Protein AF-A0A1X7UJ19-F1 (afdb_monomer)

Organism: Amphimedon queenslandica (NCBI:txid400682)

Nearest PDB structures (foldseek):
  6yo8-assembly2_C  TM=3.490E-01  e=2.150E-01  Homo sapiens
  7pwz-assembly1_A-2  TM=3.441E-01  e=3.434E-01  Homo sapiens
  2wh0-assembly1_A  TM=3.433E-01  e=5.723E-01  Homo sapiens

Structure (mmCIF, N/CA/C/O backbone):
data_AF-A0A1X7UJ19-F1
#
_entry.id   AF-A0A1X7UJ19-F1
#
loop_
_atom_site.group_PDB
_atom_site.id
_atom_site.type_symbol
_atom_site.label_atom_id
_atom_site.label_alt_id
_atom_site.label_comp_id
_atom_site.label_asym_id
_atom_site.label_entity_id
_atom_site.label_seq_id
_atom_site.pdbx_PDB_ins_code
_atom_site.Cartn_x
_atom_site.Cartn_y
_atom_site.Cartn_z
_atom_site.occupancy
_atom_site.B_iso_or_equiv
_atom_site.auth_seq_id
_atom_site.auth_comp_id
_atom_site.auth_asym_id
_atom_site.auth_atom_id
_atom_site.pdbx_PDB_model_num
ATOM 1 N N . SER A 1 1 ? -15.010 19.079 -10.467 1.00 57.81 1 SER A N 1
ATOM 2 C CA . SER A 1 1 ? -14.482 17.707 -10.331 1.00 57.81 1 SER A CA 1
ATOM 3 C C . SER A 1 1 ? -15.035 17.138 -9.036 1.00 57.81 1 SER A C 1
ATOM 5 O O . SER A 1 1 ? -14.939 17.853 -8.039 1.00 57.81 1 SER A O 1
ATOM 7 N N . PRO A 1 2 ? -15.598 15.916 -9.042 1.00 57.44 2 PRO A N 1
ATOM 8 C CA . PRO A 1 2 ? -16.147 15.248 -7.854 1.00 57.44 2 PRO A CA 1
ATOM 9 C C . PRO A 1 2 ? -15.182 15.252 -6.661 1.00 57.44 2 PRO A C 1
ATOM 11 O O . PRO A 1 2 ? -15.589 15.442 -5.518 1.00 57.44 2 PRO A O 1
ATOM 14 N N . HIS A 1 3 ? -13.878 15.160 -6.930 1.00 53.50 3 HIS A N 1
ATOM 15 C CA . HIS A 1 3 ? -12.869 15.142 -5.878 1.00 53.50 3 HIS A CA 1
ATOM 16 C C . HIS A 1 3 ? -12.658 16.500 -5.181 1.00 53.50 3 HIS A C 1
ATOM 18 O O . HIS A 1 3 ? -12.332 16.540 -3.998 1.00 53.50 3 HIS A O 1
ATOM 24 N N . LYS A 1 4 ? -12.915 17.629 -5.862 1.00 62.47 4 LYS A N 1
ATOM 25 C CA . LYS A 1 4 ? -12.842 18.966 -5.235 1.00 62.47 4 LYS A CA 1
ATOM 26 C C . LYS A 1 4 ? -13.989 19.211 -4.249 1.00 62.47 4 LYS A C 1
ATOM 28 O O . LYS A 1 4 ? -13.782 19.872 -3.238 1.00 62.47 4 LYS A O 1
ATOM 33 N N . GLU A 1 5 ? -15.177 18.673 -4.523 1.00 64.69 5 GLU A N 1
ATOM 34 C CA . GLU A 1 5 ? -16.322 18.758 -3.602 1.00 64.69 5 GLU A CA 1
ATOM 35 C C . GLU A 1 5 ? -16.121 17.871 -2.365 1.00 64.69 5 GLU A C 1
ATOM 37 O O . GLU A 1 5 ? -16.484 18.264 -1.257 1.00 64.69 5 GLU A O 1
ATOM 42 N N . CYS A 1 6 ? -15.499 16.701 -2.541 1.00 59.53 6 CYS A N 1
ATOM 43 C CA . CYS A 1 6 ? -15.087 15.819 -1.448 1.00 59.53 6 CYS A CA 1
ATOM 44 C C . CYS A 1 6 ? -14.070 16.514 -0.522 1.00 59.53 6 CYS A C 1
ATOM 46 O O . CYS A 1 6 ? -14.278 16.568 0.689 1.00 59.53 6 CYS A O 1
ATOM 48 N N . LEU A 1 7 ? -13.058 17.180 -1.096 1.00 64.56 7 LEU A N 1
ATOM 49 C CA . LEU A 1 7 ? -12.073 17.959 -0.341 1.00 64.56 7 LEU A CA 1
ATOM 50 C C . LEU A 1 7 ? -12.704 19.112 0.461 1.00 64.56 7 LEU A C 1
ATOM 52 O O . LEU A 1 7 ? -12.363 19.312 1.623 1.00 64.56 7 LEU A O 1
ATOM 56 N N . GLN A 1 8 ? -13.641 19.866 -0.122 1.00 65.56 8 GLN A N 1
ATOM 57 C CA . GLN A 1 8 ? -14.314 20.960 0.595 1.00 65.56 8 GLN A CA 1
ATOM 58 C C . GLN A 1 8 ? -15.122 20.454 1.798 1.00 65.56 8 GLN A C 1
ATOM 60 O O . GLN A 1 8 ? -15.072 21.055 2.871 1.00 65.56 8 GLN A O 1
ATOM 65 N N . LYS A 1 9 ? -15.823 19.323 1.643 1.00 66.44 9 LYS A N 1
ATOM 66 C CA . LYS A 1 9 ? -16.558 18.678 2.744 1.00 66.44 9 LYS A CA 1
ATOM 67 C C . LYS A 1 9 ? -15.619 18.156 3.831 1.00 66.44 9 LYS A C 1
ATOM 69 O O . LYS A 1 9 ? -15.932 18.307 5.014 1.00 66.44 9 LYS A O 1
ATOM 74 N N . ALA A 1 10 ? -14.477 17.594 3.438 1.00 66.06 10 ALA A N 1
ATOM 75 C CA . ALA A 1 10 ? -13.445 17.131 4.356 1.00 66.06 10 ALA A CA 1
ATOM 76 C C . ALA A 1 10 ? -12.866 18.279 5.198 1.00 66.06 10 ALA A C 1
ATOM 78 O O . ALA A 1 10 ? -12.857 18.192 6.423 1.00 66.06 10 ALA A O 1
ATOM 79 N N . VAL A 1 11 ? -12.463 19.387 4.564 1.00 68.12 11 VAL A N 1
ATOM 80 C CA . VAL A 1 11 ? -11.897 20.559 5.260 1.00 68.12 11 VAL A CA 1
ATOM 81 C C . VAL A 1 11 ? -12.891 21.149 6.263 1.00 68.12 11 VAL A C 1
ATOM 83 O O . VAL A 1 11 ? -12.549 21.348 7.424 1.00 68.12 11 VAL A O 1
ATOM 86 N N . MET A 1 12 ? -14.153 21.336 5.865 1.00 62.12 12 MET A N 1
ATOM 87 C CA . MET A 1 12 ? -15.184 21.841 6.783 1.00 62.12 12 MET A CA 1
ATOM 88 C C . MET A 1 12 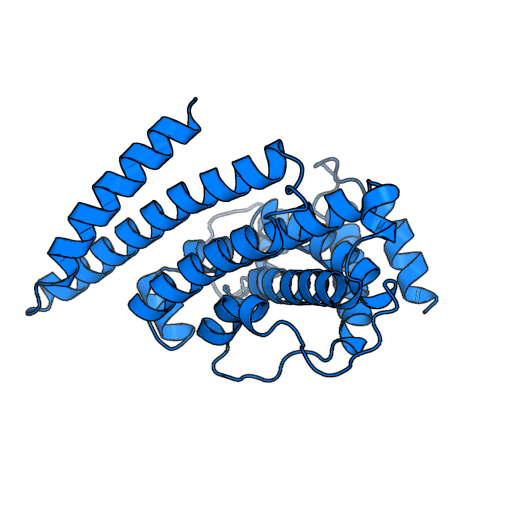? -15.431 20.903 7.973 1.00 62.12 12 MET A C 1
ATOM 90 O O . MET A 1 12 ? -15.681 21.355 9.089 1.00 62.12 12 MET A O 1
ATOM 94 N N . SER A 1 13 ? -15.370 19.591 7.745 1.00 62.69 13 SER A N 1
ATOM 95 C CA . SER A 1 13 ? -15.577 18.591 8.796 1.00 62.69 13 SER A CA 1
ATOM 96 C C . SER A 1 13 ? -14.393 18.519 9.767 1.00 62.69 13 SER A C 1
ATOM 98 O O . SER A 1 13 ? -14.600 18.295 10.961 1.00 62.69 13 SER A O 1
ATOM 100 N N . ILE A 1 14 ? -13.172 18.773 9.282 1.00 65.88 14 ILE A N 1
ATOM 101 C CA . ILE A 1 14 ? -11.950 18.885 10.091 1.00 65.88 14 ILE A CA 1
ATOM 102 C C . ILE A 1 14 ? -12.058 20.039 11.095 1.00 65.88 14 ILE A C 1
ATOM 104 O O . ILE A 1 14 ? -11.814 19.827 12.287 1.00 65.88 14 ILE A O 1
ATOM 108 N N . ASP A 1 15 ? -12.495 21.220 10.654 1.00 63.25 15 ASP A N 1
ATOM 109 C CA . ASP A 1 15 ? -12.629 22.398 11.524 1.00 63.25 15 ASP A CA 1
ATOM 110 C C . ASP A 1 15 ? -13.658 22.165 12.642 1.00 63.25 15 ASP A C 1
ATOM 112 O O . ASP A 1 15 ? -13.413 22.463 13.814 1.00 63.25 15 ASP A O 1
ATOM 116 N N . ILE A 1 16 ? -14.793 21.544 12.298 1.00 60.28 16 ILE A N 1
ATOM 117 C CA . ILE A 1 16 ? -15.863 21.218 13.253 1.00 60.28 16 ILE A CA 1
ATOM 118 C C . ILE A 1 16 ? -15.387 20.197 14.291 1.00 60.28 16 ILE A C 1
ATOM 120 O O . ILE A 1 16 ? -15.672 20.341 15.482 1.00 60.28 16 ILE A O 1
ATOM 124 N N . CYS A 1 17 ? -14.667 19.157 13.862 1.00 61.41 17 CYS A N 1
ATOM 125 C CA . CYS A 1 17 ? -14.189 18.132 14.785 1.00 61.41 17 CYS A CA 1
ATOM 126 C C . CYS A 1 17 ? -13.081 18.664 15.699 1.00 61.41 17 CYS A C 1
ATOM 128 O O . CYS A 1 17 ? -13.065 18.312 16.875 1.00 61.41 17 CYS A O 1
ATOM 130 N N . THR A 1 18 ? -12.220 19.560 15.209 1.00 62.38 18 THR A N 1
ATOM 131 C CA . THR A 1 18 ? -11.156 20.181 16.016 1.00 62.38 18 THR A CA 1
ATOM 132 C C . THR A 1 18 ? -11.737 20.920 17.227 1.00 62.38 18 THR A C 1
ATOM 134 O O . THR A 1 18 ? -11.312 20.667 18.352 1.00 62.38 18 THR A O 1
ATOM 137 N N . GLY A 1 19 ? -12.800 21.712 17.039 1.00 60.38 19 GLY A N 1
ATOM 138 C CA . GLY A 1 19 ? -13.483 22.395 18.149 1.00 60.38 19 GLY A CA 1
ATOM 139 C C . GLY A 1 19 ? -14.192 21.458 19.142 1.00 60.38 19 GLY A C 1
ATOM 140 O O . GLY A 1 19 ? -14.361 21.803 20.310 1.00 60.38 19 GLY A O 1
ATOM 141 N N . LEU A 1 20 ? -14.587 20.251 18.716 1.00 59.66 20 LEU A N 1
ATOM 142 C CA . LEU A 1 20 ? -15.186 19.236 19.597 1.00 59.66 20 LEU A CA 1
ATOM 143 C C . LEU A 1 20 ? -14.137 18.483 20.430 1.00 59.66 20 LEU A C 1
ATOM 145 O O . LEU A 1 20 ? -14.429 18.088 21.560 1.00 59.66 20 LEU A O 1
ATOM 149 N N . LEU A 1 21 ? -12.923 18.296 19.901 1.00 61.09 21 LEU A N 1
ATOM 150 C CA . LEU A 1 21 ? -11.818 17.632 20.606 1.00 61.09 21 LEU A CA 1
ATOM 151 C C . LEU A 1 21 ? -11.282 18.464 21.783 1.00 61.09 21 LEU A C 1
ATOM 153 O O . LEU A 1 21 ? -10.724 17.900 22.725 1.00 61.09 21 LEU A O 1
ATOM 157 N N . GLU A 1 22 ? -11.501 19.780 21.768 1.00 63.38 22 GLU A N 1
ATOM 158 C CA . GLU A 1 22 ? -11.092 20.710 22.830 1.00 63.38 22 GLU A CA 1
ATOM 159 C C . GLU A 1 22 ? -12.003 20.669 24.081 1.00 63.38 22 GLU A C 1
ATOM 161 O O . GLU A 1 22 ? -11.652 21.228 25.121 1.00 63.38 22 GLU A O 1
ATOM 166 N N . MET A 1 23 ? -13.148 19.968 24.046 1.00 57.25 23 MET A N 1
ATOM 167 C CA . MET A 1 23 ? -14.124 19.935 25.149 1.00 57.25 23 MET A CA 1
ATOM 168 C C . MET A 1 23 ? -14.140 18.589 25.908 1.00 57.25 23 MET A C 1
ATOM 170 O O . MET A 1 23 ? -14.795 17.633 25.492 1.00 57.25 23 MET A O 1
ATOM 174 N N . LYS A 1 24 ? -13.493 18.499 27.084 1.00 49.66 24 LYS A N 1
ATOM 175 C CA . LYS A 1 24 ? -13.526 17.293 27.953 1.00 49.66 24 LYS A CA 1
ATOM 176 C C . LYS A 1 24 ? -14.681 17.282 28.983 1.00 49.66 24 LYS A C 1
ATOM 178 O O . LYS A 1 24 ? -15.276 18.309 29.292 1.00 49.66 24 LYS A O 1
ATOM 183 N N . GLU A 1 25 ? -14.993 16.079 29.496 1.00 52.25 25 GLU A N 1
ATOM 184 C CA . GLU A 1 25 ? -15.783 15.705 30.708 1.00 52.25 25 GLU A CA 1
ATOM 185 C C . GLU A 1 25 ? -17.245 15.196 30.585 1.00 52.25 25 GLU A C 1
ATOM 187 O O . GLU A 1 25 ? -18.205 15.969 30.554 1.00 52.25 25 GLU A O 1
ATOM 192 N N . SER A 1 26 ? -17.394 13.861 30.541 1.00 54.00 26 SER A N 1
ATOM 193 C CA . SER A 1 26 ? -18.469 12.964 31.053 1.00 54.00 26 SER A CA 1
ATOM 194 C C . SER A 1 26 ? -18.561 11.700 30.170 1.00 54.00 26 SER A C 1
ATOM 196 O O . SER A 1 26 ? -18.090 11.707 29.036 1.00 54.00 26 SER A O 1
ATOM 198 N N . VAL A 1 27 ? -19.165 10.602 30.645 1.00 52.72 27 VAL A N 1
ATOM 199 C CA . VAL A 1 27 ? -19.250 9.322 29.894 1.00 52.72 27 VAL A CA 1
ATOM 200 C C . VAL A 1 27 ? -19.991 9.472 28.551 1.00 52.72 27 VAL A C 1
ATOM 202 O O . VAL A 1 27 ? -19.570 8.902 27.547 1.00 52.72 27 VAL A O 1
ATOM 205 N N . ASN A 1 28 ? -21.016 10.331 28.481 1.00 58.66 28 ASN A N 1
ATOM 206 C CA . ASN A 1 28 ? -21.685 10.676 27.218 1.00 58.66 28 ASN A CA 1
ATOM 207 C C . ASN A 1 28 ? -20.778 11.470 26.258 1.00 58.66 28 ASN A C 1
ATOM 209 O O . ASN A 1 28 ? -20.947 11.374 25.042 1.00 58.66 28 ASN A O 1
ATOM 213 N N . LYS A 1 29 ? -19.776 12.198 26.775 1.00 62.72 29 LYS A N 1
ATOM 214 C CA . LYS A 1 29 ? -18.752 12.849 25.947 1.00 62.72 29 LYS A CA 1
ATOM 215 C C . LYS A 1 29 ? -17.721 11.862 25.401 1.00 62.72 29 LYS A C 1
ATOM 217 O O . LYS A 1 29 ? -17.194 12.142 24.340 1.00 62.72 29 LYS A O 1
ATOM 222 N N . ALA A 1 30 ? -17.459 10.713 26.032 1.00 66.75 30 ALA A N 1
ATOM 223 C CA . ALA A 1 30 ? -16.489 9.735 25.511 1.00 66.75 30 ALA A CA 1
ATOM 224 C C . ALA A 1 30 ? -16.948 9.113 24.179 1.00 66.75 30 ALA A C 1
ATOM 226 O O . ALA A 1 30 ? -16.189 9.078 23.214 1.00 66.75 30 ALA A O 1
ATOM 227 N N . LYS A 1 31 ? -18.224 8.711 24.089 1.00 72.56 31 LYS A N 1
ATOM 228 C CA . LYS A 1 31 ? -18.812 8.218 22.833 1.00 72.56 31 LYS A CA 1
ATOM 229 C C . LYS A 1 31 ? -18.897 9.321 21.772 1.00 72.56 31 LYS A C 1
ATOM 231 O O . LYS A 1 31 ? -18.584 9.076 20.613 1.00 72.56 31 LYS A O 1
ATOM 236 N N . ALA A 1 32 ? -19.283 10.537 22.165 1.00 72.62 32 ALA A N 1
ATOM 237 C CA . ALA A 1 32 ? -19.312 11.684 21.256 1.00 72.62 32 ALA A CA 1
ATOM 238 C C . ALA A 1 32 ? -17.905 12.062 20.752 1.00 72.62 32 ALA A C 1
ATOM 240 O O . ALA A 1 32 ? -17.742 12.388 19.582 1.00 72.62 32 ALA A O 1
ATOM 241 N N . TYR A 1 33 ? -16.892 11.957 21.612 1.00 73.62 33 TYR A N 1
ATOM 242 C CA . TYR A 1 33 ? -15.483 12.181 21.297 1.00 73.62 33 TYR A CA 1
ATOM 243 C C . TYR A 1 33 ? -14.956 11.132 20.317 1.00 73.62 33 TYR A C 1
ATOM 245 O O . TYR A 1 33 ? -14.370 11.495 19.303 1.00 73.62 33 TYR A O 1
ATOM 253 N N . GLN A 1 34 ? -15.243 9.846 20.548 1.00 77.00 34 GLN A N 1
ATOM 254 C CA . GLN A 1 34 ? -14.907 8.781 19.600 1.00 77.00 34 GLN A CA 1
ATOM 255 C C . GLN A 1 34 ? -15.573 9.010 18.236 1.00 77.00 34 GLN A C 1
ATOM 257 O O . GLN A 1 34 ? -14.917 8.914 17.205 1.00 77.00 34 GLN A O 1
ATOM 262 N N . GLN A 1 35 ? -16.858 9.374 18.216 1.00 80.06 35 GLN A N 1
ATOM 263 C CA . GLN A 1 35 ? -17.565 9.691 16.971 1.00 80.06 35 GLN A CA 1
ATOM 264 C C . GLN A 1 35 ? -16.990 10.927 16.267 1.00 80.06 35 GLN A C 1
ATOM 266 O O . GLN A 1 35 ? -16.935 10.960 15.038 1.00 80.06 35 GLN A O 1
ATOM 271 N N . ALA A 1 36 ? -16.566 11.945 17.019 1.00 79.56 36 ALA A N 1
ATOM 272 C CA . ALA A 1 36 ? -15.899 13.119 16.466 1.00 79.56 36 ALA A CA 1
ATOM 273 C C . ALA A 1 36 ? -14.530 12.755 15.871 1.00 79.56 36 ALA A C 1
ATOM 275 O O . ALA A 1 36 ? -14.240 13.161 14.750 1.00 79.56 36 ALA A O 1
ATOM 276 N N . LEU A 1 37 ? -13.733 11.931 16.561 1.00 80.50 37 LEU A N 1
ATOM 277 C CA . LEU A 1 37 ? -12.463 11.412 16.046 1.00 80.50 37 LEU A CA 1
ATOM 278 C C . LEU A 1 37 ? -12.658 10.584 14.775 1.00 80.50 37 LEU A C 1
ATOM 280 O O . LEU A 1 37 ? -11.965 10.817 13.794 1.00 80.50 37 LEU A O 1
ATOM 284 N N . GLN A 1 38 ? -13.630 9.671 14.744 1.00 82.44 38 GLN A N 1
ATOM 285 C CA . GLN A 1 38 ? -13.922 8.882 13.543 1.00 82.44 38 GLN A CA 1
ATOM 286 C C . GLN A 1 38 ? -14.309 9.773 12.357 1.00 82.44 38 GLN A C 1
ATOM 288 O O . GLN A 1 38 ? -13.803 9.578 11.255 1.00 82.44 38 GLN A O 1
ATOM 293 N N . LYS A 1 39 ? -15.158 10.788 12.571 1.00 83.12 39 LYS A N 1
ATOM 294 C CA . LYS A 1 39 ? -15.526 11.753 11.519 1.00 83.12 39 LYS A CA 1
ATOM 295 C C . LYS A 1 39 ? -14.339 12.589 11.056 1.00 83.12 39 LYS A C 1
ATOM 297 O O . LYS A 1 39 ? -14.195 12.826 9.857 1.00 83.12 39 LYS A O 1
ATOM 302 N N . TYR A 1 40 ? -13.495 13.021 11.990 1.00 82.38 40 TYR A N 1
ATOM 303 C CA . TYR A 1 40 ? -12.256 13.724 11.683 1.00 82.38 40 TYR A CA 1
ATOM 304 C C . TYR A 1 40 ? -11.350 12.860 10.807 1.00 82.38 40 TYR A C 1
ATOM 306 O O . TYR A 1 40 ? -10.945 13.293 9.732 1.00 82.38 40 TYR A O 1
ATOM 314 N N . VAL A 1 41 ? -11.104 11.613 11.214 1.00 84.12 41 VAL A N 1
ATOM 315 C CA . VAL A 1 41 ? -10.275 10.675 10.455 1.00 84.12 41 VAL A CA 1
ATOM 316 C C . VAL A 1 41 ? -10.877 10.394 9.090 1.00 84.12 41 VAL A C 1
ATOM 318 O O . VAL A 1 41 ? -10.159 10.501 8.106 1.00 84.12 41 VAL A O 1
ATOM 321 N N . GLN A 1 42 ? -12.184 10.148 8.991 1.00 85.00 42 GLN A N 1
ATOM 322 C CA . GLN A 1 42 ? -12.849 9.967 7.700 1.00 85.00 42 GLN A CA 1
ATOM 323 C C . GLN A 1 42 ? -12.648 11.178 6.779 1.00 85.00 42 GLN A C 1
ATOM 325 O O . GLN A 1 42 ? -12.365 11.019 5.598 1.00 85.00 42 GLN A O 1
ATOM 330 N N . SER A 1 43 ? -12.714 12.390 7.327 1.00 85.62 43 SER A N 1
ATOM 331 C CA . SER A 1 43 ? -12.476 13.619 6.562 1.00 85.62 43 SER A CA 1
ATOM 332 C C . SER A 1 43 ? -11.024 13.721 6.089 1.00 85.62 43 SER A C 1
ATOM 334 O O . SER A 1 43 ? -10.761 14.081 4.943 1.00 85.62 43 SER A O 1
ATOM 336 N N . ILE A 1 44 ? -10.065 13.362 6.945 1.00 86.94 44 ILE A N 1
ATOM 337 C CA . ILE A 1 44 ? -8.655 13.295 6.552 1.00 86.94 44 ILE A CA 1
ATOM 338 C C . ILE A 1 44 ? -8.453 12.231 5.473 1.00 86.94 44 ILE A C 1
ATOM 340 O O . ILE A 1 44 ? -7.741 12.497 4.509 1.00 86.94 44 ILE A O 1
ATOM 344 N N . LEU A 1 45 ? -9.099 11.068 5.584 1.00 89.88 45 LEU A N 1
ATOM 345 C CA . LEU A 1 45 ? -9.051 10.018 4.570 1.00 89.88 45 LEU A CA 1
ATOM 346 C C . LEU A 1 45 ? -9.595 10.515 3.228 1.00 89.88 45 LEU A C 1
ATOM 348 O O . LEU A 1 45 ? -8.937 10.317 2.210 1.00 89.88 45 LEU A O 1
ATOM 352 N N . ASP A 1 46 ? -10.730 11.200 3.213 1.00 88.69 46 ASP A N 1
ATOM 353 C CA . ASP A 1 46 ? -11.314 11.766 1.995 1.00 88.69 46 ASP A CA 1
ATOM 354 C C . ASP A 1 46 ? -10.369 12.795 1.337 1.00 88.69 46 ASP A C 1
ATOM 356 O O . ASP A 1 46 ? -10.138 12.773 0.124 1.00 88.69 46 ASP A O 1
ATOM 360 N N . SER A 1 47 ? -9.756 13.667 2.146 1.00 88.62 47 SER A N 1
ATOM 361 C CA . SER A 1 47 ? -8.784 14.669 1.684 1.00 88.62 47 SER A CA 1
ATOM 362 C C . SER A 1 47 ? -7.505 14.035 1.132 1.00 88.62 47 SER A C 1
ATOM 364 O O . SER A 1 47 ? -7.047 14.395 0.043 1.00 88.62 47 SER A O 1
ATOM 366 N N . THR A 1 48 ? -6.918 13.081 1.858 1.00 92.44 48 THR A N 1
ATOM 367 C CA . THR A 1 48 ? -5.698 12.394 1.417 1.00 92.44 48 THR A CA 1
ATOM 368 C C . THR A 1 48 ? -5.968 11.517 0.200 1.00 92.44 48 THR A C 1
ATOM 370 O O . THR A 1 48 ? -5.086 11.373 -0.636 1.00 92.44 48 THR A O 1
ATOM 373 N N . TYR A 1 49 ? -7.191 11.001 0.029 1.00 93.38 49 TYR A N 1
ATOM 374 C CA . TYR A 1 49 ? -7.541 10.190 -1.139 1.00 93.38 49 TYR A CA 1
ATOM 375 C C . TYR A 1 49 ? -7.507 11.041 -2.405 1.00 93.38 49 TYR A C 1
ATOM 377 O O . TYR A 1 49 ? -6.944 10.640 -3.418 1.00 93.38 49 TYR A O 1
ATOM 385 N N . TYR A 1 50 ? -8.021 12.272 -2.330 1.00 91.69 50 TYR A N 1
ATOM 386 C CA . TYR A 1 50 ? -7.870 13.220 -3.428 1.00 91.69 50 TYR A CA 1
ATOM 387 C C . TYR A 1 50 ? -6.399 13.517 -3.748 1.00 91.69 50 TYR A C 1
ATOM 389 O O . TYR A 1 50 ? -6.025 13.537 -4.917 1.00 91.69 50 TYR A O 1
ATOM 397 N N . GLN A 1 51 ? -5.565 13.737 -2.730 1.00 93.50 51 GLN A N 1
ATOM 398 C CA . GLN A 1 51 ? -4.132 13.990 -2.918 1.00 93.50 51 GLN A CA 1
ATOM 399 C C . GLN A 1 51 ? -3.419 12.791 -3.570 1.00 93.50 51 GLN A C 1
ATOM 401 O O . GLN A 1 51 ? -2.610 12.982 -4.476 1.00 93.50 51 GLN A O 1
ATOM 406 N N . GLU A 1 52 ? -3.757 11.566 -3.164 1.00 95.12 52 GLU A N 1
ATOM 407 C CA . GLU A 1 52 ? -3.269 10.326 -3.781 1.00 95.12 52 GLU A CA 1
ATOM 408 C C . GLU A 1 52 ? -3.694 10.221 -5.249 1.00 95.12 52 GLU A C 1
ATOM 410 O O . GLU A 1 52 ? -2.851 9.961 -6.105 1.00 95.12 52 GLU A O 1
ATOM 415 N N . CYS A 1 53 ? -4.968 10.487 -5.562 1.00 94.31 53 CYS A N 1
ATOM 416 C CA . CYS A 1 53 ? -5.452 10.512 -6.944 1.00 94.31 53 CYS A CA 1
ATOM 417 C C . CYS A 1 53 ? -4.692 11.534 -7.791 1.00 94.31 53 CYS A C 1
ATOM 419 O O . CYS A 1 53 ? -4.281 11.208 -8.894 1.00 94.31 53 CYS A O 1
ATOM 421 N N . VAL A 1 54 ? -4.441 12.737 -7.264 1.00 94.62 54 VAL A N 1
ATOM 422 C CA . VAL A 1 54 ? -3.638 13.750 -7.964 1.00 94.62 54 VAL A CA 1
ATOM 423 C C . VAL A 1 54 ? -2.232 13.219 -8.250 1.00 94.62 54 VAL A C 1
ATOM 425 O O . VAL A 1 54 ? -1.750 13.360 -9.369 1.00 94.62 54 VAL A O 1
ATOM 428 N N . LEU A 1 55 ? -1.571 12.569 -7.289 1.00 96.50 55 LEU A N 1
ATOM 429 C CA . LEU A 1 55 ? -0.257 11.976 -7.547 1.00 96.50 55 LEU A CA 1
ATOM 430 C C . LEU A 1 55 ? -0.303 10.934 -8.665 1.00 96.50 55 LEU A C 1
ATOM 432 O O . LEU A 1 55 ? 0.573 10.948 -9.523 1.00 96.50 55 LEU A O 1
ATOM 436 N N . VAL A 1 56 ? -1.320 10.074 -8.680 1.00 95.25 56 VAL A N 1
ATOM 437 C CA . VAL A 1 56 ? -1.499 9.064 -9.731 1.00 95.25 56 VAL A CA 1
ATOM 438 C C . VAL A 1 56 ? -1.784 9.714 -11.088 1.00 95.25 56 VAL A C 1
ATOM 440 O O . VAL A 1 56 ? -1.127 9.371 -12.065 1.00 95.25 56 VAL A O 1
ATOM 443 N N . ASP A 1 57 ? -2.697 10.684 -11.147 1.00 95.25 57 ASP A N 1
ATOM 444 C CA . ASP A 1 57 ? -3.105 11.374 -12.381 1.00 95.25 57 ASP A CA 1
ATOM 445 C C . ASP A 1 57 ? -1.946 12.133 -13.047 1.00 95.25 57 ASP A C 1
ATOM 447 O O . ASP A 1 57 ? -1.933 12.315 -14.265 1.00 95.25 57 ASP A O 1
ATOM 451 N N . TYR A 1 58 ? -0.974 12.586 -12.252 1.00 95.19 58 TYR A N 1
ATOM 452 C CA . TYR A 1 58 ? 0.235 13.265 -12.724 1.00 95.19 58 TYR A CA 1
ATOM 453 C C . TYR A 1 58 ? 1.474 12.355 -12.727 1.00 95.19 58 TYR A C 1
ATOM 455 O O . TYR A 1 58 ? 2.602 12.859 -12.726 1.00 95.19 58 TYR A O 1
ATOM 463 N N . ASP A 1 59 ? 1.280 11.032 -12.722 1.00 95.75 59 ASP A N 1
ATOM 464 C CA . ASP A 1 59 ? 2.343 10.025 -12.789 1.00 95.75 59 ASP A CA 1
ATOM 465 C C . ASP A 1 59 ? 3.464 10.247 -11.757 1.00 95.75 59 ASP A C 1
ATOM 467 O O . ASP A 1 59 ? 4.645 10.058 -12.043 1.00 95.75 59 ASP A O 1
ATOM 471 N N . PHE A 1 60 ? 3.122 10.643 -10.532 1.00 96.44 60 PHE A N 1
ATOM 472 C CA . PHE A 1 60 ? 4.052 10.897 -9.428 1.00 96.44 60 PHE A CA 1
ATOM 473 C C . PHE A 1 60 ? 5.207 11.842 -9.821 1.00 96.44 60 PHE A C 1
ATOM 475 O O . PHE A 1 60 ? 6.332 11.365 -10.048 1.00 96.44 60 PHE A O 1
ATOM 482 N N . PRO A 1 61 ? 4.970 13.168 -9.881 1.00 94.19 61 PRO A N 1
ATOM 483 C CA . PRO A 1 61 ? 5.926 14.149 -10.393 1.00 94.19 61 PRO A CA 1
ATOM 484 C C . PRO A 1 61 ? 7.309 14.039 -9.741 1.00 94.19 61 PRO A C 1
ATOM 486 O O . PRO A 1 61 ? 7.463 14.218 -8.536 1.00 94.19 61 PRO A O 1
ATOM 489 N N . GLN A 1 62 ? 8.347 13.780 -10.542 1.00 90.12 62 GLN A N 1
ATOM 490 C CA . GLN A 1 62 ? 9.687 13.436 -10.037 1.00 90.12 62 GLN A CA 1
ATOM 491 C C . GLN A 1 62 ? 10.290 14.484 -9.086 1.00 90.12 62 GLN A C 1
ATOM 493 O O . GLN A 1 62 ? 11.060 14.123 -8.201 1.00 90.12 62 GLN A O 1
ATOM 498 N N . VAL A 1 63 ? 9.947 15.761 -9.272 1.00 92.44 63 VAL A N 1
ATOM 499 C CA . VAL A 1 63 ? 10.486 16.878 -8.482 1.00 92.44 63 VAL A CA 1
ATOM 500 C C . VAL A 1 63 ? 9.913 16.921 -7.065 1.00 92.44 63 VAL A C 1
ATOM 502 O O . VAL A 1 63 ? 10.632 17.322 -6.159 1.00 92.44 63 VAL A O 1
ATOM 505 N N . THR A 1 64 ? 8.649 16.532 -6.874 1.00 94.62 64 THR A N 1
ATOM 506 C CA . THR A 1 64 ? 7.925 16.712 -5.600 1.00 94.62 64 THR A CA 1
ATOM 507 C C . THR A 1 64 ? 7.512 15.400 -4.943 1.00 94.62 64 THR A C 1
ATOM 509 O O . THR A 1 64 ? 7.109 15.393 -3.785 1.00 94.62 64 THR A O 1
ATOM 512 N N . VAL A 1 65 ? 7.626 14.269 -5.649 1.00 95.38 65 VAL A N 1
ATOM 513 C CA . VAL A 1 65 ? 7.095 12.974 -5.199 1.00 95.38 65 VAL A CA 1
ATOM 514 C C . VAL A 1 65 ? 7.577 12.570 -3.806 1.00 95.38 65 VAL A C 1
ATOM 516 O O . VAL A 1 65 ? 6.799 12.024 -3.029 1.00 95.38 65 VAL A O 1
ATOM 519 N N . LYS A 1 66 ? 8.841 12.837 -3.451 1.00 95.69 66 LYS A N 1
ATOM 520 C CA . LYS A 1 66 ? 9.361 12.472 -2.126 1.00 95.69 66 LYS A CA 1
ATOM 521 C C . LYS A 1 66 ? 8.668 13.295 -1.042 1.00 95.69 66 LYS A C 1
ATOM 523 O O . LYS A 1 66 ? 8.225 12.739 -0.039 1.00 95.69 66 LYS A O 1
ATOM 528 N N . GLU A 1 67 ? 8.565 14.602 -1.245 1.00 95.88 67 GLU A N 1
ATOM 529 C CA . GLU A 1 67 ? 7.912 15.543 -0.340 1.00 95.88 67 GLU A CA 1
ATOM 530 C C . GLU A 1 67 ? 6.413 15.251 -0.213 1.00 95.88 67 GLU A C 1
ATOM 532 O O . GLU A 1 67 ? 5.902 15.205 0.907 1.00 95.88 67 GLU A O 1
ATOM 537 N N . ASP A 1 68 ? 5.737 14.977 -1.329 1.00 96.56 68 ASP A N 1
ATOM 538 C CA . ASP A 1 68 ? 4.298 14.706 -1.373 1.00 96.56 68 ASP A CA 1
ATOM 539 C C . ASP A 1 68 ? 3.944 13.400 -0.642 1.00 96.56 68 ASP A C 1
ATOM 541 O O . ASP A 1 68 ? 3.039 13.376 0.198 1.00 96.56 68 ASP A O 1
ATOM 545 N N . ILE A 1 69 ? 4.710 12.324 -0.877 1.00 96.81 69 ILE A N 1
ATOM 546 C CA . ILE A 1 69 ? 4.559 11.058 -0.142 1.00 96.81 69 ILE A CA 1
ATOM 547 C C . ILE A 1 69 ? 4.810 11.279 1.352 1.00 96.81 69 ILE A C 1
ATOM 549 O O . ILE A 1 69 ? 4.020 10.841 2.189 1.00 96.81 69 ILE A O 1
ATOM 553 N N . ASN A 1 70 ? 5.872 12.003 1.713 1.00 95.44 70 ASN A N 1
ATOM 554 C CA . ASN A 1 70 ? 6.167 12.292 3.116 1.00 95.44 70 ASN A CA 1
ATOM 555 C C . ASN A 1 70 ? 5.047 13.100 3.783 1.00 95.44 70 ASN A C 1
ATOM 557 O O . ASN A 1 70 ? 4.726 12.853 4.948 1.00 95.44 70 ASN A O 1
ATOM 561 N N . ALA A 1 71 ? 4.451 14.059 3.073 1.00 95.25 71 ALA A N 1
ATOM 562 C CA . ALA A 1 71 ? 3.333 14.853 3.569 1.00 95.25 71 ALA A CA 1
ATOM 563 C C . ALA A 1 71 ? 2.088 13.989 3.816 1.00 95.25 71 ALA A C 1
ATOM 565 O O . ALA A 1 71 ? 1.453 14.132 4.863 1.00 95.25 71 ALA A O 1
ATOM 566 N N . LEU A 1 72 ? 1.771 13.059 2.911 1.00 95.81 72 LEU A N 1
ATOM 567 C CA . LEU A 1 72 ? 0.682 12.093 3.089 1.00 95.81 72 LEU A CA 1
ATOM 568 C C . LEU A 1 72 ? 0.916 11.191 4.305 1.00 95.81 72 LEU A C 1
ATOM 570 O O . LEU A 1 72 ? 0.075 11.130 5.202 1.00 95.81 72 LEU A O 1
ATOM 574 N N . LEU A 1 73 ? 2.088 10.556 4.397 1.00 95.81 73 LEU A N 1
ATOM 575 C CA . LEU A 1 73 ? 2.430 9.678 5.523 1.00 95.81 73 LEU A CA 1
ATOM 576 C C . LEU A 1 73 ? 2.431 10.422 6.865 1.00 95.81 73 LEU A C 1
ATOM 578 O O . LEU A 1 73 ? 2.003 9.875 7.881 1.00 95.81 73 LEU A O 1
ATOM 582 N N . ASN A 1 74 ? 2.867 11.686 6.880 1.00 93.81 74 ASN A N 1
ATOM 583 C CA . ASN A 1 74 ? 2.780 12.531 8.068 1.00 93.81 74 ASN A CA 1
ATOM 584 C C . ASN A 1 74 ? 1.329 12.807 8.472 1.00 93.81 74 ASN A C 1
ATOM 586 O O . ASN A 1 74 ? 1.040 12.777 9.667 1.00 93.81 74 ASN A O 1
ATOM 590 N N . GLN A 1 75 ? 0.427 13.066 7.520 1.00 92.12 75 GLN A N 1
ATOM 591 C CA . GLN A 1 75 ? -0.996 13.247 7.822 1.00 92.12 75 GLN A CA 1
ATOM 592 C C . GLN A 1 75 ? -1.573 11.975 8.454 1.00 92.12 75 GLN A C 1
ATOM 594 O O . GLN A 1 75 ? -2.167 12.069 9.529 1.00 92.12 75 GLN A O 1
ATOM 599 N N . PHE A 1 76 ? -1.299 10.800 7.865 1.00 92.25 76 PHE A N 1
ATOM 600 C CA . PHE A 1 76 ? -1.692 9.499 8.421 1.00 92.25 76 PHE A CA 1
ATOM 601 C C . PHE A 1 76 ? -1.193 9.300 9.854 1.00 92.25 76 PHE A C 1
ATOM 603 O O . PHE A 1 76 ? -1.982 9.138 10.783 1.00 92.25 76 PHE A O 1
ATOM 610 N N . ALA A 1 77 ? 0.119 9.407 10.059 1.00 91.75 77 ALA A N 1
ATOM 611 C CA . ALA A 1 77 ? 0.721 9.216 11.374 1.00 91.75 77 ALA A CA 1
ATOM 612 C C . ALA A 1 77 ? 0.212 10.233 12.413 1.00 91.75 77 ALA A C 1
ATOM 614 O O . ALA A 1 77 ? 0.035 9.892 13.581 1.00 91.75 77 ALA A O 1
ATOM 615 N N . THR A 1 78 ? -0.034 11.483 12.006 1.00 89.06 78 THR A N 1
ATOM 616 C CA . THR A 1 78 ? -0.512 12.537 12.914 1.00 89.06 78 THR A CA 1
ATOM 617 C C . THR A 1 78 ? -1.903 12.220 13.438 1.00 89.06 78 THR A C 1
ATOM 619 O O . THR A 1 78 ? -2.097 12.239 14.652 1.00 89.06 78 THR A O 1
ATOM 622 N N . PHE A 1 79 ? -2.863 11.887 12.567 1.00 85.44 79 PHE A N 1
ATOM 623 C CA . PHE A 1 79 ? -4.208 11.589 13.059 1.00 85.44 79 PHE A CA 1
ATOM 624 C C . PHE A 1 79 ? -4.258 10.272 13.838 1.00 85.44 79 PHE A C 1
ATOM 626 O O . PHE A 1 79 ? -5.019 10.168 14.797 1.00 85.44 79 PHE A O 1
ATOM 633 N N . MET A 1 80 ? -3.437 9.280 13.479 1.00 89.25 80 MET A N 1
ATOM 634 C CA . MET A 1 80 ? -3.375 8.024 14.229 1.00 89.25 80 MET A CA 1
ATOM 635 C C . MET A 1 80 ? -2.886 8.275 15.656 1.00 89.25 80 MET A C 1
ATOM 637 O O . MET A 1 80 ? -3.545 7.853 16.599 1.00 89.25 80 MET A O 1
ATOM 641 N N . LYS A 1 81 ? -1.839 9.090 15.839 1.00 87.50 81 LYS A N 1
ATOM 642 C CA . LYS A 1 81 ? -1.364 9.497 17.175 1.00 87.50 81 LYS A CA 1
ATOM 643 C C . LYS A 1 81 ? -2.409 10.249 18.003 1.00 87.50 81 LYS A C 1
ATOM 645 O O . LYS A 1 81 ? -2.367 10.179 19.227 1.00 87.50 81 LYS A O 1
ATOM 650 N N . LEU A 1 82 ? -3.332 10.973 17.362 1.00 84.00 82 LEU A N 1
ATOM 651 C CA . LEU A 1 82 ? -4.462 11.602 18.060 1.00 84.00 82 LEU A CA 1
ATOM 652 C C . LEU A 1 82 ? -5.477 10.569 18.563 1.00 84.00 82 LEU A C 1
ATOM 654 O O . LEU A 1 82 ? -6.151 10.814 19.560 1.00 84.00 82 LEU A O 1
ATOM 658 N N . CYS A 1 83 ? -5.593 9.434 17.873 1.00 84.25 83 CYS A N 1
ATOM 659 C CA . CYS A 1 83 ? -6.519 8.367 18.230 1.00 84.25 83 CYS A CA 1
ATOM 660 C C . CYS A 1 83 ? -5.927 7.448 19.301 1.00 84.25 83 CYS A C 1
ATOM 662 O O . CYS A 1 83 ? -6.623 7.089 20.240 1.00 84.25 83 CYS A O 1
ATOM 664 N N . GLY A 1 84 ? -4.648 7.096 19.222 1.00 83.50 84 GLY A N 1
ATOM 665 C CA . GLY A 1 84 ? -4.029 6.221 20.212 1.00 83.50 84 GLY A CA 1
ATOM 666 C C . GLY A 1 84 ? -2.533 6.064 20.011 1.00 83.50 84 GLY A C 1
ATOM 667 O O . GLY A 1 84 ? -1.967 6.528 19.021 1.00 83.50 84 GLY A O 1
ATOM 668 N N . SER A 1 85 ? -1.896 5.404 20.973 1.00 79.81 85 SER A N 1
ATOM 669 C CA . SER A 1 85 ? -0.474 5.052 20.909 1.00 79.81 85 SER A CA 1
ATOM 670 C C . SER A 1 85 ? -0.239 3.562 20.697 1.00 79.81 85 SER A C 1
ATOM 672 O O . SER A 1 85 ? 0.911 3.171 20.545 1.00 79.81 85 SER A O 1
ATOM 674 N N . THR A 1 86 ? -1.302 2.753 20.735 1.00 83.94 86 THR A N 1
ATOM 675 C CA . THR A 1 86 ? -1.231 1.304 20.551 1.00 83.94 86 THR A CA 1
ATOM 676 C C . THR A 1 86 ? -2.182 0.823 19.473 1.00 83.94 86 THR A C 1
ATOM 678 O O . THR A 1 86 ? -3.247 1.414 19.279 1.00 83.94 86 THR A O 1
ATOM 681 N N . GLU A 1 87 ? -1.850 -0.283 18.808 1.00 84.31 87 GLU A N 1
ATOM 682 C CA . GLU A 1 87 ? -2.724 -0.885 17.794 1.00 84.31 87 GLU A CA 1
ATOM 683 C C . GLU A 1 87 ? -4.121 -1.190 18.359 1.00 84.31 87 GLU A C 1
ATOM 685 O O . GLU A 1 87 ? -5.133 -0.830 17.761 1.00 84.31 87 GLU A O 1
ATOM 690 N N . SER A 1 88 ? -4.193 -1.752 19.569 1.00 85.88 88 SER A N 1
ATOM 691 C CA . SER A 1 88 ? -5.469 -2.044 20.232 1.00 85.88 88 SER A CA 1
ATOM 692 C C . SER A 1 88 ? -6.303 -0.781 20.488 1.00 85.88 88 SER A C 1
ATOM 694 O O . SER A 1 88 ? -7.516 -0.785 20.266 1.00 85.88 88 SER A O 1
ATOM 696 N N . GLN A 1 89 ? -5.674 0.326 20.902 1.00 86.81 89 GLN A N 1
ATOM 697 C CA . GLN A 1 89 ? -6.368 1.607 21.072 1.00 86.81 89 GLN A CA 1
ATOM 698 C C . GLN A 1 89 ? -6.858 2.159 19.734 1.00 86.81 89 GLN A C 1
ATOM 700 O O . GLN A 1 89 ? -8.012 2.585 19.637 1.00 86.81 89 GLN A O 1
ATOM 705 N N . LEU A 1 90 ? -6.009 2.113 18.707 1.00 88.62 90 LEU A N 1
ATOM 706 C CA . LEU A 1 90 ? -6.350 2.559 17.360 1.00 88.62 90 LEU A CA 1
ATOM 707 C C . LEU A 1 90 ? -7.545 1.778 16.815 1.00 88.62 90 LEU A C 1
ATOM 709 O O . LEU A 1 90 ? -8.526 2.401 16.415 1.00 88.62 90 LEU A O 1
ATOM 713 N N . ILE A 1 91 ? -7.527 0.446 16.895 1.00 89.19 91 ILE A N 1
ATOM 714 C CA . ILE A 1 91 ? -8.651 -0.408 16.483 1.00 89.19 91 ILE A CA 1
ATOM 715 C C . ILE A 1 91 ? -9.902 -0.100 17.315 1.00 89.19 91 ILE A C 1
ATOM 717 O O . ILE A 1 91 ? -10.989 0.014 16.755 1.00 89.19 91 ILE A O 1
ATOM 721 N N . SER A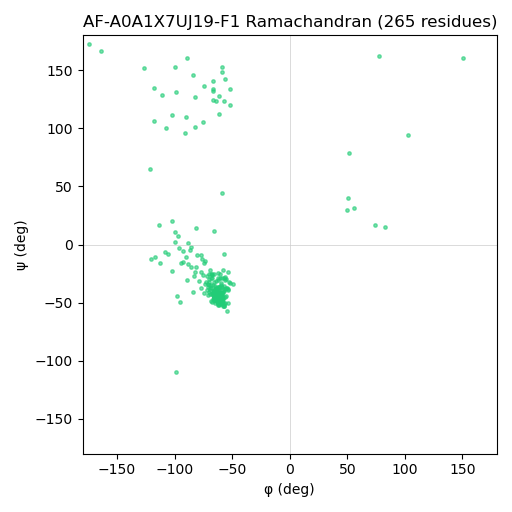 1 92 ? -9.781 0.113 18.631 1.00 87.75 92 SER A N 1
ATOM 722 C CA . SER A 1 92 ? -10.944 0.423 19.480 1.00 87.75 92 SER A CA 1
ATOM 723 C C . SER A 1 92 ? -11.645 1.737 19.105 1.00 87.75 92 SER A C 1
ATOM 725 O O . SER A 1 92 ? -12.858 1.866 19.283 1.00 87.75 92 SER A O 1
ATOM 727 N N . ILE A 1 93 ? -10.893 2.710 18.578 1.00 86.44 93 ILE A N 1
ATOM 728 C CA . ILE A 1 93 ? -11.398 4.044 18.240 1.00 86.44 93 ILE A CA 1
ATOM 729 C C . ILE A 1 93 ? -11.802 4.126 16.776 1.00 86.44 93 ILE A C 1
ATOM 731 O O . ILE A 1 93 ? -12.904 4.588 16.485 1.00 86.44 93 ILE A O 1
ATOM 735 N N . LEU A 1 94 ? -10.939 3.683 15.868 1.00 87.75 94 LEU A N 1
ATOM 736 C CA . LEU A 1 94 ? -11.131 3.766 14.421 1.00 87.75 94 LEU A CA 1
ATOM 737 C C . LEU A 1 94 ? -11.995 2.626 13.883 1.00 87.75 94 LEU A C 1
ATOM 739 O O . LEU A 1 94 ? -12.695 2.801 12.890 1.00 87.75 94 LEU A O 1
ATOM 743 N N . GLY A 1 95 ? -11.992 1.483 14.561 1.00 89.31 95 GLY A N 1
ATOM 744 C CA . GLY A 1 95 ? -12.547 0.246 14.036 1.00 89.31 95 GLY A CA 1
ATOM 745 C C . GLY A 1 95 ? -11.610 -0.421 13.030 1.00 89.31 95 GLY A C 1
ATOM 746 O O . GLY A 1 95 ? -10.696 0.191 12.471 1.00 89.31 95 GLY A O 1
ATOM 747 N N . GLU A 1 96 ? -11.862 -1.704 12.793 1.00 90.19 96 GLU A N 1
ATOM 748 C CA . GLU A 1 96 ? -11.060 -2.529 11.889 1.00 90.19 96 GLU A CA 1
ATOM 749 C C . GLU A 1 96 ? -11.128 -2.038 10.435 1.00 90.19 96 GLU A C 1
ATOM 751 O O . GLU A 1 96 ? -10.108 -2.017 9.760 1.00 90.19 96 GLU A O 1
ATOM 756 N N . ASP A 1 97 ? -12.295 -1.581 9.960 1.00 89.56 97 ASP A N 1
ATOM 757 C CA . ASP A 1 97 ? -12.466 -1.098 8.579 1.00 89.56 97 ASP A CA 1
ATOM 758 C C . ASP A 1 97 ? -11.533 0.069 8.250 1.00 89.56 97 ASP A C 1
ATOM 760 O O . ASP A 1 97 ? -10.887 0.092 7.203 1.00 89.56 97 ASP A O 1
ATOM 764 N N . ILE A 1 98 ? -11.455 1.050 9.153 1.00 90.31 98 ILE A N 1
ATOM 765 C CA . ILE A 1 98 ? -10.612 2.230 8.958 1.00 90.31 98 ILE A CA 1
ATOM 766 C C . ILE A 1 98 ? -9.135 1.845 9.058 1.00 90.31 98 ILE A C 1
ATOM 768 O O . ILE A 1 98 ? -8.335 2.315 8.251 1.00 90.31 98 ILE A O 1
ATOM 772 N N . MET A 1 99 ? -8.770 0.978 10.006 1.00 91.69 99 MET A N 1
ATOM 773 C CA . MET A 1 99 ? -7.392 0.501 10.146 1.00 91.69 99 MET A CA 1
ATOM 774 C C . MET A 1 99 ? -6.925 -0.267 8.907 1.00 91.69 99 MET A C 1
ATOM 776 O O . MET A 1 99 ? -5.881 0.059 8.339 1.00 91.69 99 MET A O 1
ATOM 780 N N . GLU A 1 100 ? -7.725 -1.222 8.433 1.00 93.19 100 GLU A N 1
ATOM 781 C CA . GLU A 1 100 ? -7.453 -1.976 7.207 1.00 93.19 100 GLU A CA 1
ATOM 782 C C . GLU A 1 100 ? -7.349 -1.032 5.997 1.00 93.19 100 GLU A C 1
ATOM 784 O O . GLU A 1 100 ? -6.416 -1.143 5.203 1.00 93.19 100 GLU A O 1
ATOM 789 N N . CYS A 1 101 ? -8.236 -0.031 5.904 1.00 93.75 101 CYS A N 1
ATOM 790 C CA . CYS A 1 101 ? -8.212 0.989 4.853 1.00 93.75 101 CYS A CA 1
ATOM 791 C C . CYS A 1 101 ? -6.920 1.821 4.858 1.00 93.75 101 CYS A C 1
ATOM 793 O O . CYS A 1 101 ? -6.354 2.070 3.794 1.00 93.75 101 CYS A O 1
ATOM 795 N N . ILE A 1 102 ? -6.415 2.231 6.026 1.00 93.81 102 ILE A N 1
ATOM 796 C CA . ILE A 1 102 ? -5.150 2.980 6.129 1.00 93.81 102 ILE A CA 1
ATOM 797 C C . ILE A 1 102 ? -3.986 2.133 5.611 1.00 93.81 102 ILE A C 1
ATOM 799 O O . ILE A 1 102 ? -3.200 2.603 4.785 1.00 93.81 102 ILE A O 1
ATOM 803 N N . HIS A 1 103 ? -3.889 0.879 6.059 1.00 95.38 103 HIS A N 1
ATOM 804 C CA . HIS A 1 103 ? -2.844 -0.036 5.604 1.00 95.38 103 HIS A CA 1
ATOM 805 C C . HIS A 1 103 ? -2.943 -0.306 4.101 1.00 95.38 103 HIS A C 1
ATOM 807 O O . HIS A 1 103 ? -1.944 -0.183 3.390 1.00 95.38 103 HIS A O 1
ATOM 813 N N . TRP A 1 104 ? -4.149 -0.560 3.597 1.00 97.06 104 TRP A N 1
ATOM 814 C CA . TRP A 1 104 ? -4.393 -0.705 2.168 1.00 97.06 104 TRP A CA 1
ATOM 815 C C . TRP A 1 104 ? -3.934 0.523 1.379 1.00 97.06 104 TRP A C 1
ATOM 817 O O . TRP A 1 104 ? -3.191 0.383 0.412 1.00 97.06 104 TRP A O 1
ATOM 827 N N . ARG A 1 105 ? -4.328 1.731 1.793 1.00 96.81 105 ARG A N 1
ATOM 828 C CA . ARG A 1 105 ? -4.023 2.962 1.052 1.00 96.81 105 ARG A CA 1
ATOM 829 C C . ARG A 1 105 ? -2.540 3.277 1.010 1.00 96.81 105 ARG A C 1
ATOM 831 O O . ARG A 1 105 ? -2.032 3.604 -0.059 1.00 96.81 105 ARG A O 1
ATOM 838 N N . VAL A 1 106 ? -1.827 3.112 2.124 1.00 97.00 106 VAL A N 1
ATOM 839 C CA . VAL A 1 106 ? -0.366 3.280 2.128 1.00 97.00 106 VAL A CA 1
ATOM 840 C C . VAL A 1 106 ? 0.298 2.225 1.241 1.00 97.00 106 VAL A C 1
ATOM 842 O O . VAL A 1 106 ? 1.140 2.569 0.412 1.00 97.00 106 VAL A O 1
ATOM 845 N N . GLY A 1 107 ? -0.109 0.957 1.353 1.00 98.12 107 GLY A N 1
ATOM 846 C CA . GLY A 1 107 ? 0.407 -0.129 0.516 1.00 98.12 107 GLY A CA 1
ATOM 847 C C . GLY A 1 107 ? 0.175 0.101 -0.981 1.00 98.12 107 GLY A C 1
ATOM 848 O O . GLY A 1 107 ? 1.105 0.003 -1.783 1.00 98.12 107 GLY A O 1
ATOM 849 N N . ALA A 1 108 ? -1.048 0.478 -1.354 1.00 98.25 108 ALA A N 1
ATOM 850 C CA . ALA A 1 108 ? -1.440 0.779 -2.726 1.00 98.25 108 ALA A CA 1
ATOM 851 C C . ALA A 1 108 ? -0.725 2.020 -3.275 1.00 98.25 108 ALA A C 1
ATOM 853 O O . ALA A 1 108 ? -0.288 2.002 -4.422 1.00 98.25 108 ALA A O 1
ATOM 854 N N . LEU A 1 109 ? -0.534 3.070 -2.470 1.00 98.19 109 LEU A N 1
ATOM 855 C CA . LEU A 1 109 ? 0.226 4.257 -2.868 1.00 98.19 109 LEU A CA 1
ATOM 856 C C . LEU A 1 109 ? 1.676 3.904 -3.228 1.00 98.19 109 LEU A C 1
ATOM 858 O O . LEU A 1 109 ? 2.180 4.351 -4.260 1.00 98.19 109 LEU A O 1
ATOM 862 N N . MET A 1 110 ? 2.326 3.058 -2.419 1.00 98.38 110 MET A N 1
ATOM 863 C CA . MET A 1 110 ? 3.680 2.567 -2.707 1.00 98.38 110 MET A CA 1
ATOM 864 C C . MET A 1 110 ? 3.716 1.683 -3.957 1.00 98.38 110 MET A C 1
ATOM 866 O O . MET A 1 110 ? 4.642 1.812 -4.759 1.00 98.38 110 MET A O 1
ATOM 870 N N . TYR A 1 111 ? 2.708 0.824 -4.153 1.00 98.62 111 TYR A N 1
ATOM 871 C CA . TYR A 1 111 ? 2.573 0.030 -5.377 1.00 98.62 111 TYR A CA 1
ATOM 872 C C . TYR A 1 111 ? 2.438 0.918 -6.612 1.00 98.62 111 TYR A C 1
ATOM 874 O O . TYR A 1 111 ? 3.207 0.755 -7.553 1.00 98.62 111 TYR A O 1
ATOM 882 N N . MET A 1 112 ? 1.518 1.883 -6.598 1.00 98.31 112 MET A N 1
ATOM 883 C CA . MET A 1 112 ? 1.281 2.781 -7.730 1.00 98.31 112 MET A CA 1
ATOM 884 C C . MET A 1 112 ? 2.540 3.581 -8.074 1.00 98.31 112 MET A C 1
ATOM 886 O O . MET A 1 112 ? 2.931 3.625 -9.237 1.00 98.31 112 MET A O 1
ATOM 890 N N . LEU A 1 113 ? 3.233 4.121 -7.066 1.00 98.00 113 LEU A N 1
ATOM 891 C CA . LEU A 1 113 ? 4.515 4.806 -7.241 1.00 98.00 113 LEU A CA 1
ATOM 892 C C . LEU A 1 113 ? 5.563 3.902 -7.906 1.00 98.00 113 LEU A C 1
ATOM 894 O O . LEU A 1 113 ? 6.189 4.288 -8.899 1.00 98.00 113 LEU A O 1
ATOM 898 N N . ALA A 1 114 ? 5.771 2.707 -7.348 1.00 97.31 114 ALA A N 1
ATOM 899 C CA . ALA A 1 114 ? 6.758 1.766 -7.858 1.00 97.31 114 ALA A CA 1
ATOM 900 C C . ALA A 1 114 ? 6.399 1.317 -9.278 1.00 97.31 114 ALA A C 1
ATOM 902 O O . ALA A 1 114 ? 7.257 1.341 -10.154 1.00 97.31 114 ALA A O 1
ATOM 903 N N . ASN A 1 115 ? 5.130 1.007 -9.534 1.00 97.06 115 ASN A N 1
ATOM 904 C CA . ASN A 1 115 ? 4.625 0.618 -10.842 1.00 97.06 115 ASN A CA 1
ATOM 905 C C . ASN A 1 115 ? 4.842 1.722 -11.889 1.00 97.06 115 ASN A C 1
ATOM 907 O O . ASN A 1 115 ? 5.350 1.439 -12.973 1.00 97.06 115 ASN A O 1
ATOM 911 N N . THR A 1 116 ? 4.547 2.987 -11.572 1.00 96.69 116 THR A N 1
ATOM 912 C CA . THR A 1 116 ? 4.813 4.113 -12.483 1.00 96.69 116 THR A CA 1
ATOM 913 C C . THR A 1 116 ? 6.304 4.225 -12.808 1.00 96.69 116 THR A C 1
ATOM 915 O O . THR A 1 116 ? 6.680 4.345 -13.973 1.00 96.69 116 THR A O 1
ATOM 918 N N . ILE A 1 117 ? 7.182 4.126 -11.805 1.00 95.62 117 ILE A N 1
ATOM 919 C CA . ILE A 1 117 ? 8.638 4.173 -12.022 1.00 95.62 117 ILE A CA 1
ATOM 920 C C . ILE A 1 117 ? 9.116 2.967 -12.843 1.00 95.62 117 ILE A C 1
ATOM 922 O O . ILE A 1 117 ? 9.939 3.117 -13.744 1.00 95.62 117 ILE A O 1
ATOM 926 N N . MET A 1 118 ? 8.595 1.773 -12.561 1.00 93.94 118 MET A N 1
ATOM 927 C CA . MET A 1 118 ? 8.976 0.536 -13.241 1.00 93.94 118 MET A CA 1
ATOM 928 C C . MET A 1 118 ? 8.392 0.425 -14.656 1.00 93.94 118 MET A C 1
ATOM 930 O O . MET A 1 118 ? 8.919 -0.336 -15.466 1.00 93.94 118 MET A O 1
ATOM 934 N N . ASN A 1 119 ? 7.387 1.213 -15.021 1.00 93.62 119 ASN A N 1
ATOM 935 C CA . ASN A 1 119 ? 6.883 1.267 -16.396 1.00 93.62 119 ASN A CA 1
ATOM 936 C C . ASN A 1 119 ? 7.481 2.419 -17.221 1.00 93.62 119 ASN A C 1
ATOM 938 O O . ASN A 1 119 ? 7.236 2.500 -18.421 1.00 93.62 119 ASN A O 1
ATOM 942 N N . MET A 1 120 ? 8.326 3.266 -16.622 1.00 93.19 120 MET A N 1
ATOM 943 C CA . MET A 1 120 ? 8.994 4.381 -17.299 1.00 93.19 120 MET A CA 1
ATOM 944 C C . MET A 1 120 ? 10.516 4.205 -17.271 1.00 93.19 120 MET A C 1
ATOM 946 O O . MET A 1 120 ? 11.157 4.408 -16.242 1.00 93.19 120 MET A O 1
ATOM 950 N N . GLU A 1 121 ? 11.116 3.856 -18.411 1.00 89.00 121 GLU A N 1
ATOM 951 C CA . GLU A 1 121 ? 12.557 3.568 -18.525 1.00 89.00 121 GLU A CA 1
ATOM 952 C C . GLU A 1 121 ? 13.444 4.700 -17.985 1.00 89.00 121 GLU A C 1
ATOM 954 O O . GLU A 1 121 ? 14.264 4.471 -17.097 1.00 89.00 121 GLU A O 1
ATOM 959 N N . THR A 1 122 ? 13.194 5.939 -18.409 1.00 91.75 122 THR A N 1
ATOM 960 C CA . THR A 1 122 ? 13.949 7.120 -17.958 1.00 91.75 122 THR A CA 1
ATOM 961 C C . THR A 1 122 ? 13.882 7.325 -16.441 1.00 91.75 122 THR A C 1
ATOM 963 O O . THR A 1 122 ? 14.866 7.718 -15.807 1.00 91.75 122 THR A O 1
ATOM 966 N N . ARG A 1 123 ? 12.737 7.026 -15.817 1.00 91.25 123 ARG A N 1
ATOM 967 C CA . ARG A 1 123 ? 12.582 7.103 -14.357 1.00 91.25 123 ARG A CA 1
ATOM 968 C C . ARG A 1 123 ? 13.284 5.957 -13.656 1.00 91.25 123 ARG A C 1
ATOM 970 O O . ARG A 1 123 ? 13.930 6.180 -12.638 1.00 91.25 123 ARG A O 1
ATOM 977 N N . ARG A 1 124 ? 13.182 4.742 -14.192 1.00 91.00 124 ARG A N 1
ATOM 978 C CA . ARG A 1 124 ? 13.854 3.557 -13.652 1.00 91.00 124 ARG A CA 1
ATOM 979 C C . ARG A 1 124 ? 15.361 3.771 -13.545 1.00 91.00 124 ARG A C 1
ATOM 981 O O . ARG A 1 124 ? 15.952 3.295 -12.580 1.00 91.00 124 ARG A O 1
ATOM 988 N N . GLU A 1 125 ? 15.974 4.452 -14.506 1.00 89.50 125 GLU A N 1
ATOM 989 C CA . GLU A 1 125 ? 17.417 4.721 -14.519 1.00 89.50 125 GLU A CA 1
ATOM 990 C C . GLU A 1 125 ? 17.829 5.842 -13.560 1.00 89.50 125 GLU A C 1
ATOM 992 O O . GLU A 1 125 ? 18.875 5.750 -12.922 1.00 89.50 125 GLU A O 1
ATOM 997 N N . THR A 1 126 ? 17.004 6.885 -13.437 1.00 91.62 126 THR A N 1
ATOM 998 C CA . THR A 1 126 ? 17.341 8.094 -12.664 1.00 91.62 126 THR A CA 1
ATOM 999 C C . THR A 1 126 ? 16.865 8.065 -11.212 1.00 91.62 126 THR A C 1
ATOM 1001 O O . THR A 1 126 ? 17.316 8.878 -10.403 1.00 91.62 126 THR A O 1
ATOM 1004 N N . VAL A 1 127 ? 15.954 7.154 -10.855 1.00 92.38 127 VAL A N 1
ATOM 1005 C CA . VAL A 1 127 ? 15.453 7.024 -9.484 1.00 92.38 127 VAL A CA 1
ATOM 1006 C C . VAL A 1 127 ? 16.550 6.544 -8.537 1.00 92.38 127 VAL A C 1
ATOM 1008 O O . VAL A 1 127 ? 17.323 5.633 -8.834 1.00 92.38 127 VAL A O 1
ATOM 1011 N N . ASP A 1 128 ? 16.551 7.105 -7.334 1.00 92.19 128 ASP A N 1
ATOM 1012 C CA . ASP A 1 128 ? 17.298 6.543 -6.220 1.00 92.19 128 ASP A CA 1
ATOM 1013 C C . ASP A 1 128 ? 16.787 5.132 -5.881 1.00 92.19 128 ASP A C 1
ATOM 1015 O O . ASP A 1 128 ? 15.6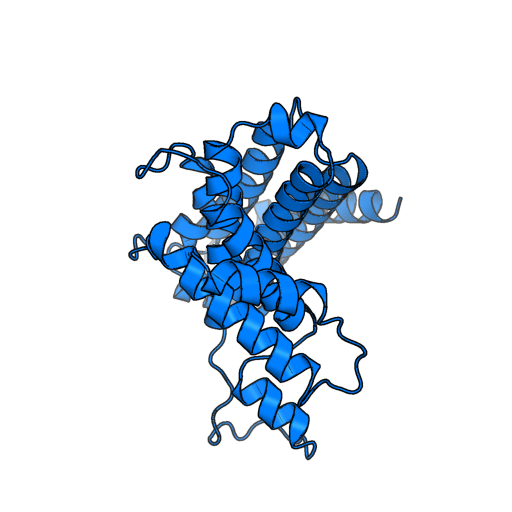68 4.945 -5.391 1.00 92.19 128 ASP A O 1
ATOM 1019 N N . LYS A 1 129 ? 17.637 4.135 -6.138 1.00 90.81 129 LYS A N 1
ATOM 1020 C CA . LYS A 1 129 ? 17.329 2.715 -5.951 1.00 90.81 129 LYS A CA 1
ATOM 1021 C C . LYS A 1 129 ? 17.110 2.323 -4.494 1.00 90.81 129 LYS A C 1
ATOM 1023 O O . LYS A 1 129 ? 16.295 1.438 -4.250 1.00 90.81 129 LYS A O 1
ATOM 1028 N N . ASN A 1 130 ? 17.791 2.963 -3.540 1.00 91.06 130 ASN A N 1
ATOM 1029 C CA . ASN A 1 130 ? 17.578 2.676 -2.119 1.00 91.06 130 ASN A CA 1
ATOM 1030 C C . ASN A 1 130 ? 16.217 3.206 -1.677 1.00 91.06 130 ASN A C 1
ATOM 1032 O O . ASN A 1 130 ? 15.462 2.490 -1.025 1.00 91.06 130 ASN A O 1
ATOM 1036 N N . TRP A 1 131 ? 15.874 4.421 -2.110 1.00 92.94 131 TRP A N 1
ATOM 1037 C CA . TRP A 1 131 ? 14.568 5.008 -1.823 1.00 92.94 131 TRP A CA 1
ATOM 1038 C C . TRP A 1 131 ? 13.425 4.173 -2.407 1.00 92.94 131 TRP A C 1
ATOM 1040 O O . TRP A 1 131 ? 12.507 3.810 -1.679 1.00 92.94 131 TRP A O 1
ATOM 1050 N N . LEU A 1 132 ? 13.510 3.795 -3.689 1.00 94.12 132 LEU A N 1
ATOM 1051 C CA . LEU A 1 132 ? 12.495 2.947 -4.322 1.00 94.12 132 LEU A CA 1
ATOM 1052 C C . LEU A 1 132 ? 12.368 1.592 -3.614 1.00 94.12 132 LEU A C 1
ATOM 1054 O O . LEU A 1 132 ? 11.259 1.123 -3.371 1.00 94.12 132 LEU A O 1
ATOM 1058 N N . ARG A 1 133 ? 13.497 0.972 -3.256 1.00 93.06 133 ARG A N 1
ATOM 1059 C CA . ARG A 1 133 ? 13.516 -0.304 -2.534 1.00 93.06 133 ARG A CA 1
ATOM 1060 C C . ARG A 1 133 ? 12.831 -0.206 -1.169 1.00 93.06 133 ARG A C 1
ATOM 1062 O O . ARG A 1 133 ? 12.061 -1.103 -0.829 1.00 93.06 133 ARG A O 1
ATOM 1069 N N . GLU A 1 134 ? 13.071 0.868 -0.419 1.00 93.38 134 GLU A N 1
ATOM 1070 C CA . GLU A 1 134 ? 12.393 1.116 0.859 1.00 93.38 134 GLU A CA 1
ATOM 1071 C C . GLU A 1 134 ? 10.903 1.434 0.680 1.00 93.38 134 GLU A C 1
ATOM 1073 O O . GLU A 1 134 ? 10.095 0.926 1.452 1.00 93.38 134 GLU A O 1
ATOM 1078 N N . CYS A 1 135 ? 10.506 2.173 -0.364 1.00 95.75 135 CYS A N 1
ATOM 1079 C CA . CYS A 1 135 ? 9.091 2.349 -0.713 1.00 95.75 135 CYS A CA 1
ATOM 1080 C C . CYS A 1 135 ? 8.408 1.001 -0.979 1.00 95.75 135 CYS A C 1
ATOM 1082 O O . CYS A 1 135 ? 7.343 0.738 -0.420 1.00 95.75 135 CYS A O 1
ATOM 1084 N N . CYS A 1 136 ? 9.031 0.120 -1.773 1.00 96.31 136 CYS A N 1
ATOM 1085 C CA . CYS A 1 136 ? 8.499 -1.221 -2.016 1.00 96.31 136 CYS A CA 1
ATOM 1086 C C . CYS A 1 136 ? 8.379 -2.022 -0.717 1.00 96.31 136 CYS A C 1
ATOM 1088 O O . CYS A 1 136 ? 7.337 -2.617 -0.461 1.00 96.31 136 CYS A O 1
ATOM 1090 N N . TYR A 1 137 ? 9.422 -2.011 0.116 1.00 95.06 137 TYR A N 1
ATOM 1091 C CA . TYR A 1 137 ? 9.432 -2.718 1.396 1.00 95.06 137 TYR A CA 1
ATOM 1092 C C . TYR A 1 137 ? 8.318 -2.234 2.332 1.00 95.06 137 TYR A C 1
ATOM 1094 O O . TYR A 1 137 ? 7.535 -3.045 2.819 1.00 95.06 137 TYR A O 1
ATOM 1102 N N . VAL A 1 138 ? 8.189 -0.919 2.524 1.00 95.38 138 VAL A N 1
ATOM 1103 C CA . VAL A 1 138 ? 7.112 -0.316 3.324 1.00 95.38 138 VAL A CA 1
ATOM 1104 C C . VAL A 1 138 ? 5.743 -0.686 2.762 1.00 95.38 138 VAL A C 1
ATOM 1106 O O . VAL A 1 138 ? 4.850 -1.050 3.526 1.00 95.38 138 VAL A O 1
ATOM 1109 N N . GLY A 1 139 ? 5.584 -0.662 1.437 1.00 97.75 139 GLY A N 1
ATOM 1110 C CA . GLY A 1 139 ? 4.352 -1.103 0.793 1.00 97.75 139 GLY A CA 1
ATOM 1111 C C . GLY A 1 139 ? 4.008 -2.560 1.116 1.00 97.75 139 GLY A C 1
ATOM 1112 O O . GLY A 1 139 ? 2.872 -2.838 1.491 1.00 97.75 139 GLY A O 1
ATOM 1113 N N . VAL A 1 140 ? 4.986 -3.475 1.075 1.00 97.38 140 VAL A N 1
ATOM 1114 C CA . VAL A 1 140 ? 4.791 -4.883 1.477 1.00 97.38 140 VAL A CA 1
ATOM 1115 C C . VAL A 1 140 ? 4.342 -4.987 2.932 1.00 97.38 140 VAL A C 1
ATOM 1117 O O . VAL A 1 140 ? 3.360 -5.673 3.202 1.00 97.38 140 VAL A O 1
ATOM 1120 N N . LEU A 1 141 ? 5.005 -4.287 3.860 1.00 95.50 141 LEU A N 1
ATOM 1121 C CA . LEU A 1 141 ? 4.642 -4.331 5.282 1.00 95.50 141 LEU A CA 1
ATOM 1122 C C . LEU A 1 141 ? 3.203 -3.860 5.512 1.00 95.50 141 LEU A C 1
ATOM 1124 O O . LEU A 1 141 ? 2.445 -4.509 6.225 1.00 95.50 141 LEU A O 1
ATOM 1128 N N . HIS A 1 142 ? 2.791 -2.767 4.869 1.00 96.62 142 HIS A N 1
ATOM 1129 C CA . HIS A 1 142 ? 1.415 -2.292 4.974 1.00 96.62 142 HIS A CA 1
ATOM 1130 C C . HIS A 1 142 ? 0.406 -3.277 4.364 1.00 96.62 142 HIS A C 1
ATOM 1132 O O . HIS A 1 142 ? -0.641 -3.508 4.961 1.00 96.62 142 HIS A O 1
ATOM 1138 N N . LEU A 1 143 ? 0.719 -3.913 3.232 1.00 97.69 143 LEU A N 1
ATOM 1139 C CA . LEU A 1 143 ? -0.162 -4.922 2.633 1.00 97.69 143 LEU A CA 1
ATOM 1140 C C . LEU A 1 143 ? -0.222 -6.227 3.442 1.00 97.69 143 LEU A C 1
ATOM 1142 O O . LEU A 1 143 ? -1.233 -6.918 3.376 1.00 97.69 143 LEU A O 1
ATOM 1146 N N . MET A 1 144 ? 0.805 -6.555 4.234 1.00 95.00 144 MET A N 1
ATOM 1147 C CA . MET A 1 144 ? 0.718 -7.622 5.241 1.00 95.00 144 MET A CA 1
ATOM 1148 C C . MET A 1 144 ? -0.292 -7.274 6.328 1.00 95.00 144 MET A C 1
ATOM 1150 O O . MET A 1 144 ? -1.178 -8.080 6.604 1.00 95.00 144 MET A O 1
ATOM 1154 N N . MET A 1 145 ? -0.223 -6.051 6.862 1.00 93.44 145 MET A N 1
ATOM 1155 C CA . MET A 1 145 ? -1.127 -5.610 7.926 1.00 93.44 145 MET A CA 1
ATOM 1156 C C . MET A 1 145 ? -2.605 -5.666 7.522 1.00 93.44 145 MET A C 1
ATOM 1158 O O . MET A 1 145 ? -3.440 -5.923 8.380 1.00 93.44 145 MET A O 1
ATOM 1162 N N . VAL A 1 146 ? -2.948 -5.518 6.232 1.00 94.62 146 VAL A N 1
ATOM 1163 C CA . VAL A 1 146 ? -4.332 -5.697 5.728 1.00 94.62 146 VAL A CA 1
ATOM 1164 C C . VAL A 1 146 ? -4.937 -7.041 6.167 1.00 94.62 146 VAL A C 1
ATOM 1166 O O . VAL A 1 146 ? -6.127 -7.111 6.448 1.00 94.62 146 VAL A O 1
ATOM 1169 N N . PHE A 1 147 ? -4.126 -8.096 6.289 1.00 91.88 147 PHE A N 1
ATOM 1170 C CA . PHE A 1 147 ? -4.578 -9.419 6.740 1.00 91.88 147 PHE A CA 1
ATOM 1171 C C . PHE A 1 147 ? -4.498 -9.621 8.258 1.00 91.88 147 PHE A C 1
ATOM 1173 O O . PHE A 1 147 ? -5.005 -10.627 8.753 1.00 91.88 147 PHE A O 1
ATOM 1180 N N . GLU A 1 148 ? -3.852 -8.708 8.985 1.00 89.56 148 GLU A N 1
ATOM 1181 C CA . GLU A 1 148 ? -3.582 -8.825 10.423 1.00 89.56 148 GLU A CA 1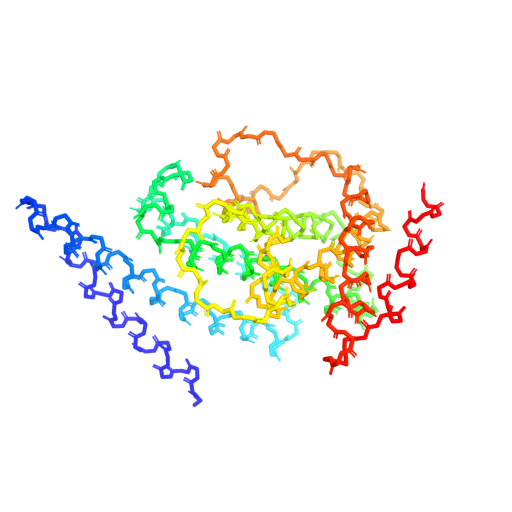
ATOM 1182 C C . GLU A 1 148 ? -4.533 -7.973 11.274 1.00 89.56 148 GLU A C 1
ATOM 1184 O O . GLU A 1 148 ? -4.783 -8.328 12.423 1.00 89.56 148 GLU A O 1
ATOM 1189 N N . VAL A 1 149 ? -5.147 -6.920 10.706 1.00 86.00 149 VAL A N 1
ATOM 1190 C CA . VAL A 1 149 ? -6.123 -6.075 11.430 1.00 86.00 149 VAL A CA 1
ATOM 1191 C C . VAL A 1 149 ? -7.295 -6.895 11.976 1.00 86.00 149 VAL A C 1
ATOM 1193 O O . VAL A 1 149 ? -7.820 -6.599 13.048 1.00 86.00 149 VAL A O 1
ATOM 1196 N N . ARG A 1 150 ? -7.723 -7.924 11.237 1.00 84.44 150 ARG A N 1
ATOM 1197 C CA . ARG A 1 150 ? -8.900 -8.733 11.562 1.00 84.44 150 ARG A CA 1
ATOM 1198 C C . ARG A 1 150 ? -8.534 -10.177 11.799 1.00 84.44 150 ARG A C 1
ATOM 1200 O O . ARG A 1 150 ? -7.902 -10.813 10.959 1.00 84.44 150 ARG A O 1
ATOM 1207 N N . THR A 1 151 ? -9.089 -10.754 12.859 1.00 74.75 151 THR A N 1
ATOM 1208 C CA . THR A 1 151 ? -9.006 -12.206 13.044 1.00 74.75 151 THR A CA 1
ATOM 1209 C C . THR A 1 151 ? -9.822 -12.910 11.942 1.00 74.75 151 THR A C 1
ATOM 1211 O O . THR A 1 151 ? -10.956 -12.498 11.661 1.00 74.75 151 THR A O 1
ATOM 1214 N N . PRO A 1 152 ? -9.283 -13.941 11.262 1.00 76.88 152 PRO A N 1
ATOM 1215 C CA . PRO A 1 152 ? -10.059 -14.752 10.325 1.00 76.88 152 PRO A CA 1
ATOM 1216 C C . PRO A 1 152 ? -11.257 -15.423 11.005 1.00 76.88 152 PRO A C 1
ATOM 1218 O O . PRO A 1 152 ? -11.233 -15.687 12.208 1.00 76.88 152 PRO A O 1
ATOM 1221 N N . LEU A 1 153 ? -12.311 -15.707 10.236 1.00 71.75 153 LEU A N 1
ATOM 1222 C CA . LEU A 1 153 ? -13.506 -16.352 10.778 1.00 71.75 153 LEU A CA 1
ATOM 1223 C C . LEU A 1 153 ? -13.158 -17.764 11.284 1.00 71.75 153 LEU A C 1
ATOM 1225 O O . LEU A 1 153 ? -12.665 -18.595 10.521 1.00 71.75 153 LEU A O 1
ATOM 1229 N N . THR A 1 154 ? -13.440 -18.058 12.553 1.00 63.22 154 THR A N 1
ATOM 1230 C CA . THR A 1 154 ? -13.342 -19.417 13.103 1.00 63.22 154 THR A CA 1
ATOM 1231 C C . THR A 1 154 ? -14.724 -20.060 13.165 1.00 63.22 154 THR A C 1
ATOM 1233 O O . THR A 1 154 ? -15.735 -19.375 13.319 1.00 63.22 154 THR A O 1
ATOM 1236 N N . ALA A 1 155 ? -14.786 -21.394 13.092 1.00 54.94 155 ALA A N 1
ATOM 1237 C CA . ALA A 1 155 ? -16.037 -22.167 13.109 1.00 54.94 155 ALA A CA 1
ATOM 1238 C C . ALA A 1 155 ? -16.942 -21.925 14.343 1.00 54.94 155 ALA A C 1
ATOM 1240 O O . ALA A 1 155 ? -18.065 -22.411 14.370 1.00 54.94 155 ALA A O 1
ATOM 1241 N N . SER A 1 156 ? -16.467 -21.191 15.355 1.00 53.25 156 SER A N 1
ATOM 1242 C CA . SER A 1 156 ? -17.197 -20.825 16.574 1.00 53.25 156 SER A CA 1
ATOM 1243 C C . SER A 1 156 ? -17.836 -19.429 16.542 1.00 53.25 156 SER A C 1
ATOM 1245 O O . SER A 1 156 ? -18.277 -18.952 17.583 1.00 53.25 156 SER A O 1
ATOM 1247 N N . THR A 1 157 ? -17.830 -18.722 15.406 1.00 55.88 157 THR A N 1
ATOM 1248 C CA . THR A 1 157 ? -18.512 -17.418 15.287 1.00 55.88 157 THR A CA 1
ATOM 1249 C C . THR A 1 157 ? -19.947 -17.616 14.799 1.00 55.88 157 THR A C 1
ATOM 1251 O O . THR A 1 157 ? -20.207 -17.713 13.604 1.00 55.88 157 THR A O 1
ATOM 1254 N N . ASP A 1 158 ? -20.882 -17.667 15.750 1.00 48.00 158 ASP A N 1
ATOM 1255 C CA . ASP A 1 158 ? -22.323 -17.940 15.578 1.00 48.00 158 ASP A CA 1
ATOM 1256 C C . ASP A 1 158 ? -23.120 -16.867 14.787 1.00 48.00 158 ASP A C 1
ATOM 1258 O O . ASP A 1 158 ? -24.350 -16.889 14.778 1.00 48.00 158 ASP A O 1
ATOM 1262 N N . GLU A 1 159 ? -22.473 -15.907 14.116 1.00 53.94 159 GLU A N 1
ATOM 1263 C CA . GLU A 1 159 ? -23.150 -14.696 13.612 1.00 53.94 159 GLU A CA 1
ATOM 1264 C C . GLU A 1 159 ? -23.408 -14.638 12.098 1.00 53.94 159 GLU A C 1
ATOM 1266 O O . GLU A 1 159 ? -24.144 -13.758 11.646 1.00 53.94 159 GLU A O 1
ATOM 1271 N N . TYR A 1 160 ? -22.892 -15.569 11.290 1.00 55.53 160 TYR A N 1
ATOM 1272 C CA . TYR A 1 160 ? -23.126 -15.534 9.840 1.00 55.53 160 TYR A CA 1
ATOM 1273 C C . TYR A 1 160 ? -24.190 -16.540 9.393 1.00 55.53 160 TYR A C 1
ATOM 1275 O O . TYR A 1 160 ? -23.982 -17.746 9.370 1.00 55.53 160 TYR A O 1
ATOM 1283 N N . THR A 1 161 ? -25.331 -16.010 8.950 1.00 58.00 161 THR A N 1
ATOM 1284 C CA . THR A 1 161 ? -26.477 -16.751 8.386 1.00 58.00 161 THR A CA 1
ATOM 1285 C C . THR A 1 161 ? -26.300 -17.131 6.907 1.00 58.00 161 THR A C 1
ATOM 1287 O O . THR A 1 161 ? -27.272 -17.480 6.235 1.00 58.00 161 THR A O 1
ATOM 1290 N N . THR A 1 162 ? -25.080 -17.047 6.360 1.00 65.69 162 THR A N 1
ATOM 1291 C CA . THR A 1 162 ? -24.841 -17.375 4.948 1.00 65.69 162 THR A CA 1
ATOM 1292 C C . THR A 1 162 ? -24.694 -18.880 4.746 1.00 65.69 162 THR A C 1
ATOM 1294 O O . THR A 1 162 ? -23.860 -19.525 5.371 1.00 65.69 162 THR A O 1
ATOM 1297 N N . ASN A 1 163 ? -25.485 -19.433 3.826 1.00 67.56 163 ASN A N 1
ATOM 1298 C CA . ASN A 1 163 ? -25.365 -20.826 3.393 1.00 67.56 163 ASN A CA 1
ATOM 1299 C C . ASN A 1 163 ? -24.367 -21.000 2.226 1.00 67.56 163 ASN A C 1
ATOM 1301 O O . ASN A 1 163 ? -24.220 -22.114 1.724 1.00 67.56 163 ASN A O 1
ATOM 1305 N N . ASP A 1 164 ? -23.710 -19.930 1.745 1.00 82.56 164 ASP A N 1
ATOM 1306 C CA . ASP A 1 164 ? -22.690 -20.055 0.691 1.00 82.56 164 ASP A CA 1
ATOM 1307 C C . ASP A 1 164 ? -21.346 -20.466 1.306 1.00 82.56 164 ASP A C 1
ATOM 1309 O O . ASP A 1 164 ? -20.601 -19.646 1.850 1.00 82.56 164 ASP A O 1
ATOM 1313 N N . GLN A 1 165 ? -21.040 -21.757 1.181 1.00 82.56 165 GLN A N 1
ATOM 1314 C CA . GLN A 1 165 ? -19.800 -22.373 1.648 1.00 82.56 165 GLN A CA 1
ATOM 1315 C C . GLN A 1 165 ? -18.544 -21.656 1.125 1.00 82.56 165 GLN A C 1
ATOM 1317 O O . GLN A 1 165 ? -17.557 -21.565 1.849 1.00 82.56 165 GLN A O 1
ATOM 1322 N N . ARG A 1 166 ? -18.581 -21.074 -0.084 1.00 82.50 166 ARG A N 1
ATOM 1323 C CA . ARG A 1 166 ? -17.429 -20.348 -0.646 1.00 82.50 166 ARG A CA 1
ATOM 1324 C C . ARG A 1 166 ? -17.164 -19.049 0.101 1.00 82.50 166 ARG A C 1
ATOM 1326 O O . ARG A 1 166 ? -16.011 -18.692 0.310 1.00 82.50 166 ARG A O 1
ATOM 1333 N N . ILE A 1 167 ? -18.218 -18.348 0.526 1.00 84.12 167 ILE A N 1
ATOM 1334 C CA . ILE A 1 167 ? -18.073 -17.136 1.343 1.00 84.12 167 ILE A CA 1
ATOM 1335 C C . ILE A 1 167 ? -17.456 -17.509 2.690 1.00 84.12 167 ILE A C 1
ATOM 1337 O O . ILE A 1 167 ? -16.517 -16.853 3.128 1.00 84.12 167 ILE A O 1
ATOM 1341 N N . VAL A 1 168 ? -17.921 -18.592 3.318 1.00 83.38 168 VAL A N 1
ATOM 1342 C CA . VAL A 1 168 ? -17.345 -19.082 4.581 1.00 83.38 168 VAL A CA 1
ATOM 1343 C C . VAL A 1 168 ? -15.870 -19.457 4.408 1.00 83.38 168 VAL A C 1
ATOM 1345 O O . VAL A 1 168 ? -15.042 -19.056 5.222 1.00 83.38 168 VAL A O 1
ATOM 1348 N N . GLU A 1 169 ? -15.516 -20.156 3.328 1.00 86.25 169 GLU A N 1
ATOM 1349 C CA . GLU A 1 169 ? -14.126 -20.496 3.004 1.00 86.25 169 GLU A CA 1
ATOM 1350 C C . GLU A 1 169 ? -13.250 -19.247 2.843 1.00 86.25 169 GLU A C 1
ATOM 1352 O O . GLU A 1 169 ? -12.180 -19.176 3.449 1.00 86.25 169 GLU A O 1
ATOM 1357 N N . LEU A 1 170 ? -13.707 -18.239 2.096 1.00 89.31 170 LEU A N 1
ATOM 1358 C CA . LEU A 1 170 ? -12.980 -16.979 1.914 1.00 89.31 170 LEU A CA 1
ATOM 1359 C C . LEU A 1 170 ? -12.807 -16.229 3.240 1.00 89.31 170 LEU A C 1
ATOM 1361 O O . LEU A 1 170 ? -11.691 -15.832 3.578 1.00 89.31 170 LEU A O 1
ATOM 1365 N N . LEU A 1 171 ? -13.871 -16.109 4.039 1.00 88.31 171 LEU A N 1
ATOM 1366 C CA . LEU A 1 171 ? -13.830 -15.446 5.346 1.00 88.31 171 LEU A CA 1
ATOM 1367 C C . LEU A 1 171 ? -12.938 -16.184 6.354 1.00 88.31 171 LEU A C 1
ATOM 1369 O O . LEU A 1 171 ? -12.238 -15.537 7.136 1.00 88.31 171 LEU A O 1
ATOM 1373 N N . SER A 1 172 ? -12.913 -17.520 6.316 1.00 85.44 172 SER A N 1
ATOM 1374 C CA . SER A 1 172 ? -12.020 -18.340 7.151 1.00 85.44 172 SER A CA 1
ATOM 1375 C C . SER A 1 172 ? -10.548 -18.170 6.773 1.00 85.44 172 SER A C 1
ATOM 1377 O O . SER A 1 172 ? -9.658 -18.285 7.610 1.00 85.44 172 SER A O 1
ATOM 1379 N N . GLN A 1 173 ? -10.295 -17.808 5.515 1.00 86.56 173 GLN A N 1
ATOM 1380 C CA . GLN A 1 173 ? -8.988 -17.388 5.032 1.00 86.56 173 GLN A CA 1
ATOM 1381 C C . GLN A 1 173 ? -8.742 -15.884 5.265 1.00 86.56 173 GLN A C 1
ATOM 1383 O O . GLN A 1 173 ? -7.664 -15.384 4.968 1.00 86.56 173 GLN A O 1
ATOM 1388 N N . GLY A 1 174 ? -9.696 -15.126 5.804 1.00 89.00 174 GLY A N 1
ATOM 1389 C CA . GLY A 1 174 ? -9.558 -13.680 5.996 1.00 89.00 174 GLY A CA 1
ATOM 1390 C C . GLY A 1 174 ? -9.675 -12.859 4.706 1.00 89.00 174 GLY A C 1
ATOM 1391 O O . GLY A 1 174 ? -9.293 -11.696 4.702 1.00 89.00 174 GLY A O 1
ATOM 1392 N N . ILE A 1 175 ? -10.206 -13.430 3.621 1.00 92.00 175 ILE A N 1
ATOM 1393 C CA . ILE A 1 175 ? -10.504 -12.724 2.369 1.00 92.00 175 ILE A CA 1
ATOM 1394 C C . ILE A 1 175 ? -11.936 -12.194 2.439 1.00 92.00 175 ILE A C 1
ATOM 1396 O O . ILE A 1 175 ? -12.893 -12.968 2.409 1.00 92.00 175 ILE A O 1
ATOM 1400 N N . ARG A 1 176 ? -12.090 -10.870 2.547 1.00 89.75 176 ARG A N 1
ATOM 1401 C CA . ARG A 1 176 ? -13.409 -10.224 2.723 1.00 89.75 176 ARG A CA 1
ATOM 1402 C C . ARG A 1 176 ? -13.855 -9.376 1.533 1.00 89.75 176 ARG A C 1
ATOM 1404 O O . ARG A 1 176 ? -15.023 -9.014 1.447 1.00 89.75 176 ARG A O 1
ATOM 1411 N N . SER A 1 177 ? -12.937 -9.037 0.632 1.00 91.25 177 SER A N 1
ATOM 1412 C CA . SER A 1 177 ? -13.181 -8.120 -0.485 1.00 91.25 177 SER A CA 1
ATOM 1413 C C . SER A 1 177 ? -12.095 -8.237 -1.554 1.00 91.25 177 SER A C 1
ATOM 1415 O O . SER A 1 177 ? -11.012 -8.764 -1.289 1.00 91.25 177 SER A O 1
ATOM 1417 N N . ASP A 1 178 ? -12.350 -7.664 -2.730 1.00 93.62 178 ASP A N 1
ATOM 1418 C CA . ASP A 1 178 ? -11.380 -7.553 -3.829 1.00 93.62 178 ASP A CA 1
ATOM 1419 C C . ASP A 1 178 ? -10.081 -6.856 -3.397 1.00 93.62 178 ASP A C 1
ATOM 1421 O O . ASP A 1 178 ? -9.003 -7.193 -3.879 1.00 93.62 178 ASP A O 1
ATOM 1425 N N . THR A 1 179 ? -10.156 -5.944 -2.422 1.00 95.06 179 THR A N 1
ATOM 1426 C CA . THR A 1 179 ? -8.992 -5.293 -1.805 1.00 95.06 179 THR A CA 1
ATOM 1427 C C . THR A 1 179 ? -7.981 -6.306 -1.270 1.00 95.06 179 THR A C 1
ATOM 1429 O O . THR A 1 179 ? -6.779 -6.110 -1.423 1.00 95.06 179 THR A O 1
ATOM 1432 N N . HIS A 1 180 ? -8.444 -7.422 -0.703 1.00 95.56 180 HIS A N 1
ATOM 1433 C CA . HIS A 1 180 ? -7.564 -8.479 -0.202 1.00 95.56 180 HIS A CA 1
ATOM 1434 C C . HIS A 1 180 ? -6.856 -9.209 -1.350 1.00 95.56 180 HIS A C 1
ATOM 1436 O O . HIS A 1 180 ? -5.670 -9.514 -1.251 1.00 95.56 180 HIS A O 1
ATOM 1442 N N . MET A 1 181 ? -7.550 -9.448 -2.466 1.00 96.12 181 MET A N 1
ATOM 1443 C CA . MET A 1 181 ? -6.932 -10.031 -3.662 1.00 96.12 181 MET A CA 1
ATOM 1444 C C . MET A 1 181 ? -5.885 -9.090 -4.257 1.00 96.12 181 MET A C 1
ATOM 1446 O O . MET A 1 181 ? -4.768 -9.517 -4.556 1.00 96.12 181 MET A O 1
ATOM 1450 N N . LEU A 1 182 ? -6.203 -7.798 -4.353 1.00 97.50 182 LEU A N 1
ATOM 1451 C CA . LEU A 1 182 ? -5.248 -6.795 -4.812 1.00 97.50 182 LEU A CA 1
ATOM 1452 C C . LEU A 1 182 ? -4.051 -6.666 -3.862 1.00 97.50 182 LEU A C 1
ATOM 1454 O O . LEU A 1 182 ? -2.927 -6.550 -4.335 1.00 97.50 182 LEU A O 1
ATOM 1458 N N . ALA A 1 183 ? -4.249 -6.755 -2.544 1.00 98.25 183 ALA A N 1
ATOM 1459 C CA . ALA A 1 183 ? -3.156 -6.724 -1.571 1.00 98.25 183 ALA A CA 1
ATOM 1460 C C . ALA A 1 183 ? -2.172 -7.887 -1.763 1.00 98.25 183 ALA A C 1
ATOM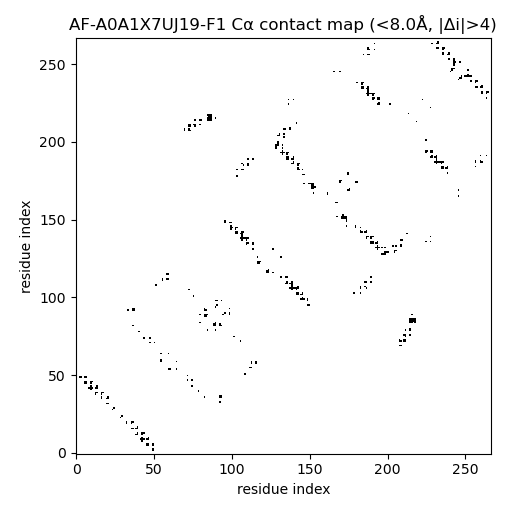 1462 O O . ALA A 1 183 ? -0.959 -7.678 -1.687 1.00 98.25 183 ALA A O 1
ATOM 1463 N N . LEU A 1 184 ? -2.667 -9.090 -2.087 1.00 98.38 184 LEU A N 1
ATOM 1464 C CA . LEU A 1 184 ? -1.803 -10.223 -2.430 1.00 98.38 184 LEU A CA 1
ATOM 1465 C C . LEU A 1 184 ? -1.023 -9.966 -3.727 1.00 98.38 184 LEU A C 1
ATOM 1467 O O . LEU A 1 184 ? 0.195 -10.140 -3.750 1.00 98.38 184 LEU A O 1
ATOM 1471 N N . ALA A 1 185 ? -1.696 -9.523 -4.792 1.00 98.25 185 ALA A N 1
ATOM 1472 C CA . ALA A 1 185 ? -1.042 -9.256 -6.074 1.00 98.25 185 ALA A CA 1
ATOM 1473 C C . ALA A 1 185 ? 0.014 -8.140 -5.955 1.00 98.25 185 ALA A C 1
ATOM 1475 O O . ALA A 1 185 ? 1.179 -8.340 -6.308 1.00 98.25 185 ALA A O 1
ATOM 1476 N N . TYR A 1 186 ? -0.373 -6.994 -5.388 1.00 98.62 186 TYR A N 1
ATOM 1477 C CA . TYR A 1 186 ? 0.492 -5.826 -5.219 1.00 98.62 186 TYR A CA 1
ATOM 1478 C C . TYR A 1 186 ? 1.651 -6.121 -4.273 1.00 98.62 186 TYR A C 1
ATOM 1480 O O . TYR A 1 186 ? 2.790 -5.775 -4.579 1.00 98.62 186 TYR A O 1
ATOM 1488 N N . GLY A 1 187 ? 1.403 -6.799 -3.148 1.00 98.31 187 GLY A N 1
ATOM 1489 C CA . GLY A 1 187 ? 2.463 -7.153 -2.206 1.00 98.31 187 GLY A CA 1
ATOM 1490 C C . GLY A 1 187 ? 3.447 -8.159 -2.803 1.00 98.31 187 GLY A C 1
ATOM 1491 O O . GLY A 1 187 ? 4.651 -8.051 -2.570 1.00 98.31 187 GLY A O 1
ATOM 1492 N N . GLY A 1 188 ? 2.966 -9.081 -3.640 1.00 98.12 188 GLY A N 1
ATOM 1493 C CA . GLY A 1 188 ? 3.806 -9.991 -4.413 1.00 98.12 188 GLY A CA 1
ATOM 1494 C C . GLY A 1 188 ? 4.743 -9.272 -5.385 1.00 98.12 188 GLY A C 1
ATOM 1495 O O . GLY A 1 188 ? 5.952 -9.514 -5.385 1.00 98.12 188 GLY A O 1
ATOM 1496 N N . GLU A 1 189 ? 4.206 -8.346 -6.178 1.00 97.94 189 GLU A N 1
ATOM 1497 C CA . GLU A 1 189 ? 4.991 -7.596 -7.164 1.00 97.94 189 GLU A CA 1
ATOM 1498 C C . GLU A 1 189 ? 5.929 -6.559 -6.524 1.00 97.94 189 GLU A C 1
ATOM 1500 O O . GLU A 1 189 ? 7.098 -6.468 -6.910 1.00 97.94 189 GLU A O 1
ATOM 1505 N N . LEU A 1 190 ? 5.488 -5.862 -5.470 1.00 98.06 190 LEU A N 1
ATOM 1506 C CA . LEU A 1 190 ? 6.369 -5.017 -4.656 1.00 98.06 190 LEU A CA 1
ATOM 1507 C C . LEU A 1 190 ? 7.522 -5.820 -4.057 1.00 98.06 190 LEU A C 1
ATOM 1509 O O . LEU A 1 190 ? 8.654 -5.338 -4.048 1.00 98.06 190 LEU A O 1
ATOM 1513 N N . SER A 1 191 ? 7.254 -7.039 -3.575 1.00 96.94 191 SER A N 1
ATOM 1514 C CA . SER A 1 191 ? 8.294 -7.906 -3.017 1.00 96.94 191 SER A CA 1
ATOM 1515 C C . SER A 1 191 ? 9.348 -8.254 -4.061 1.00 96.94 191 SER A C 1
ATOM 1517 O O . SER A 1 191 ? 10.541 -8.164 -3.773 1.00 96.94 191 SER A O 1
ATOM 1519 N N . TYR A 1 192 ? 8.918 -8.577 -5.285 1.00 95.88 192 TYR A N 1
ATOM 1520 C CA . TYR A 1 192 ? 9.818 -8.789 -6.416 1.00 95.88 192 TYR A CA 1
ATOM 1521 C C . TYR A 1 192 ? 10.678 -7.550 -6.692 1.00 95.88 192 TYR A C 1
ATOM 1523 O O . TYR A 1 192 ? 11.905 -7.642 -6.668 1.00 95.88 192 TYR A O 1
ATOM 1531 N N . TRP A 1 193 ? 10.075 -6.367 -6.845 1.00 95.06 193 TRP A N 1
ATOM 1532 C CA . TRP A 1 193 ? 10.841 -5.137 -7.081 1.00 95.06 193 TRP A CA 1
ATOM 1533 C C . TRP A 1 193 ? 11.757 -4.750 -5.918 1.00 95.06 193 TRP A C 1
ATOM 1535 O O . TRP A 1 193 ? 12.809 -4.151 -6.150 1.00 95.06 193 TRP A O 1
ATOM 1545 N N . CYS A 1 194 ? 11.383 -5.070 -4.680 1.00 93.50 194 CYS A N 1
ATOM 1546 C CA . CYS A 1 194 ? 12.194 -4.808 -3.494 1.00 93.50 194 CYS A CA 1
ATOM 1547 C C . CYS A 1 194 ? 13.512 -5.598 -3.518 1.00 93.50 194 CYS A C 1
ATOM 1549 O O . CYS A 1 194 ? 14.558 -5.059 -3.147 1.00 93.50 194 CYS A O 1
ATOM 1551 N N . ILE A 1 195 ? 13.479 -6.852 -3.981 1.00 89.88 195 ILE A N 1
ATOM 1552 C CA . ILE A 1 195 ? 14.670 -7.710 -4.013 1.00 89.88 195 ILE A CA 1
ATOM 1553 C C . ILE A 1 195 ? 15.475 -7.577 -5.311 1.00 89.88 195 ILE A C 1
ATOM 1555 O O . ILE A 1 195 ? 16.696 -7.679 -5.270 1.00 89.88 195 ILE A O 1
ATOM 1559 N N . THR A 1 196 ? 14.836 -7.278 -6.450 1.00 87.94 196 THR A N 1
ATOM 1560 C CA . THR A 1 196 ? 15.551 -7.127 -7.733 1.00 87.94 196 THR A CA 1
ATOM 1561 C C . THR A 1 196 ? 16.187 -5.758 -7.930 1.00 87.94 196 THR A C 1
ATOM 1563 O O . THR A 1 196 ? 17.109 -5.608 -8.732 1.00 87.94 196 THR A O 1
ATOM 1566 N N . ASN A 1 197 ? 15.691 -4.720 -7.252 1.00 77.50 197 ASN A N 1
ATOM 1567 C CA . ASN A 1 197 ? 16.384 -3.439 -7.247 1.00 77.50 197 ASN A CA 1
ATOM 1568 C C . ASN A 1 197 ? 17.591 -3.570 -6.310 1.00 77.50 197 ASN A C 1
ATOM 1570 O O . ASN A 1 197 ? 17.406 -3.582 -5.098 1.00 77.50 197 ASN A O 1
ATOM 1574 N N . ASN A 1 198 ? 18.799 -3.665 -6.887 1.00 67.50 198 ASN A N 1
ATOM 1575 C CA . ASN A 1 198 ? 20.125 -3.824 -6.251 1.00 67.50 198 ASN A CA 1
ATOM 1576 C C . ASN A 1 198 ? 20.518 -2.700 -5.251 1.00 67.50 198 ASN A C 1
ATOM 1578 O O . ASN A 1 198 ? 21.631 -2.176 -5.295 1.00 67.50 198 ASN A O 1
ATOM 1582 N N . GLY A 1 199 ? 19.610 -2.269 -4.374 1.00 63.97 199 GLY A N 1
ATOM 1583 C CA . GLY A 1 199 ? 19.885 -1.334 -3.289 1.00 63.97 199 GLY A CA 1
ATOM 1584 C C . GLY A 1 199 ? 20.818 -1.977 -2.267 1.00 63.97 199 GLY A C 1
ATOM 1585 O O . GLY A 1 199 ? 20.630 -3.125 -1.874 1.00 63.97 199 GLY A O 1
ATOM 1586 N N . SER A 1 200 ? 21.842 -1.238 -1.855 1.00 60.88 200 SER A N 1
ATOM 1587 C CA . SER A 1 200 ? 23.031 -1.779 -1.189 1.00 60.88 200 SER A CA 1
ATOM 1588 C C . SER A 1 200 ? 23.031 -1.642 0.332 1.00 60.88 200 SER A C 1
ATOM 1590 O O . SER A 1 200 ? 24.019 -1.993 0.970 1.00 60.88 200 SER A O 1
ATOM 1592 N N . ASN A 1 201 ? 21.965 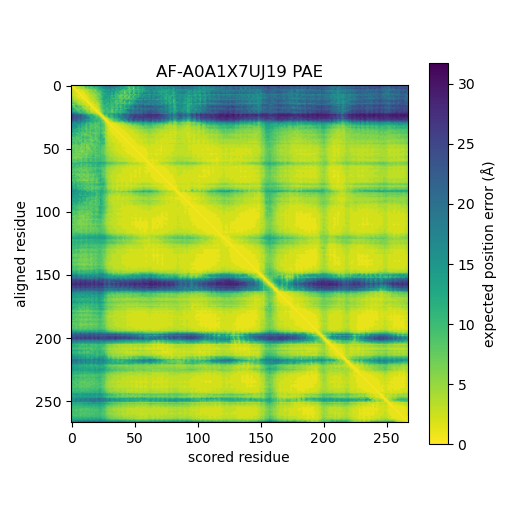-1.103 0.927 1.00 58.97 201 ASN A N 1
ATOM 1593 C CA . ASN A 1 201 ? 21.975 -0.732 2.338 1.00 58.97 201 ASN A CA 1
ATOM 1594 C C . ASN A 1 201 ? 21.059 -1.629 3.173 1.00 58.97 201 ASN A C 1
ATOM 1596 O O . ASN A 1 201 ? 19.888 -1.834 2.847 1.00 58.97 201 ASN A O 1
ATOM 1600 N N . GLU A 1 202 ? 21.625 -2.161 4.256 1.00 63.06 202 GLU A N 1
ATOM 1601 C CA . GLU A 1 202 ? 20.913 -2.930 5.284 1.00 63.06 202 GLU A CA 1
ATOM 1602 C C . GLU A 1 202 ? 20.207 -2.020 6.300 1.00 63.06 202 GLU A C 1
ATOM 1604 O O . GLU A 1 202 ? 19.274 -2.452 6.970 1.00 63.06 202 GLU A O 1
ATOM 1609 N N . ILE A 1 203 ? 20.624 -0.752 6.392 1.00 67.19 203 ILE A N 1
ATOM 1610 C CA . ILE A 1 203 ? 20.072 0.242 7.317 1.00 67.19 203 ILE A CA 1
ATOM 1611 C C . ILE A 1 203 ? 19.063 1.135 6.573 1.00 67.19 203 ILE A C 1
ATOM 1613 O O . ILE A 1 203 ? 19.420 1.665 5.512 1.00 67.19 203 ILE A O 1
ATOM 1617 N N . PRO A 1 204 ? 17.850 1.354 7.124 1.00 73.81 204 PRO A N 1
ATOM 1618 C CA . PRO A 1 204 ? 16.882 2.297 6.569 1.00 73.81 204 PRO A CA 1
ATOM 1619 C C . PRO A 1 204 ? 17.462 3.713 6.458 1.00 73.81 204 PRO A C 1
ATOM 1621 O O . PRO A 1 204 ? 17.902 4.296 7.450 1.00 73.81 204 PRO A O 1
ATOM 1624 N N . GLN A 1 205 ? 17.442 4.285 5.257 1.00 85.25 205 GLN A N 1
ATOM 1625 C CA . GLN A 1 205 ? 17.860 5.665 4.977 1.00 85.25 205 GLN A CA 1
ATOM 1626 C C . GLN A 1 205 ? 16.692 6.646 4.984 1.00 85.25 205 GLN A C 1
ATOM 1628 O O . GLN A 1 205 ? 16.904 7.857 5.066 1.00 85.25 205 GLN A O 1
ATOM 1633 N N . TYR A 1 206 ? 15.463 6.136 4.906 1.00 90.19 206 TYR A N 1
ATOM 1634 C CA . TYR A 1 206 ? 14.261 6.945 4.751 1.00 90.19 206 TYR A CA 1
ATOM 1635 C C . TYR A 1 206 ? 13.274 6.701 5.903 1.00 90.19 206 TYR A C 1
ATOM 1637 O O . TYR A 1 206 ? 12.165 6.217 5.673 1.00 90.19 206 TYR A O 1
ATOM 1645 N N . PRO A 1 207 ? 13.630 7.060 7.158 1.00 89.25 207 PRO A N 1
ATOM 1646 C CA . PRO A 1 207 ? 12.815 6.780 8.348 1.00 89.25 207 PRO A CA 1
ATOM 1647 C C . PRO A 1 207 ? 11.395 7.354 8.259 1.00 89.25 207 PRO A C 1
ATOM 1649 O O . PRO A 1 207 ? 10.448 6.803 8.811 1.00 89.25 207 PRO A O 1
ATOM 1652 N N . GLN A 1 208 ? 11.213 8.445 7.518 1.00 91.62 208 GLN A N 1
ATOM 1653 C CA . GLN A 1 208 ? 9.911 9.055 7.289 1.00 91.62 208 GLN A CA 1
ATOM 1654 C C . GLN A 1 208 ? 8.910 8.150 6.558 1.00 91.62 208 GLN A C 1
ATOM 1656 O O . GLN A 1 208 ? 7.711 8.345 6.753 1.00 91.62 208 GLN A O 1
ATOM 1661 N N . LEU A 1 209 ? 9.372 7.164 5.779 1.00 94.00 209 LEU A N 1
ATOM 1662 C CA . LEU A 1 209 ? 8.489 6.205 5.111 1.00 94.00 209 LEU A CA 1
ATOM 1663 C C . LEU A 1 209 ? 7.794 5.267 6.109 1.00 94.00 209 LEU A C 1
ATOM 1665 O O . LEU A 1 209 ? 6.699 4.786 5.843 1.00 94.00 209 LEU A O 1
ATOM 1669 N N . TYR A 1 210 ? 8.394 5.050 7.281 1.00 92.62 210 TYR A N 1
ATOM 1670 C CA . TYR A 1 210 ? 7.911 4.086 8.269 1.00 92.62 210 TYR A CA 1
ATOM 1671 C C . TYR A 1 210 ? 6.965 4.690 9.308 1.00 92.62 210 TYR A C 1
ATOM 1673 O O . TYR A 1 210 ? 6.387 3.951 10.093 1.00 92.62 210 TYR A O 1
ATOM 1681 N N . LYS A 1 211 ? 6.746 6.011 9.303 1.00 91.12 211 LYS A N 1
ATOM 1682 C CA . LYS A 1 211 ? 6.025 6.730 10.372 1.00 91.12 211 LYS A CA 1
ATOM 1683 C C . LYS A 1 211 ? 4.625 6.201 10.671 1.00 91.12 211 LYS A C 1
ATOM 1685 O O . LYS A 1 211 ? 4.201 6.225 11.827 1.00 91.12 211 LYS A O 1
ATOM 1690 N N . VAL A 1 212 ? 3.892 5.784 9.639 1.00 91.56 212 VAL A N 1
ATOM 1691 C CA . VAL A 1 212 ? 2.551 5.210 9.814 1.00 91.56 212 VAL A CA 1
ATOM 1692 C C . VAL A 1 212 ? 2.673 3.871 10.533 1.00 91.56 212 VAL A C 1
ATOM 1694 O O . VAL A 1 212 ? 2.041 3.675 11.564 1.00 91.56 212 VAL A O 1
ATOM 1697 N N . LEU A 1 213 ? 3.560 2.998 10.052 1.00 89.88 213 LEU A N 1
ATOM 1698 C CA . LEU A 1 213 ? 3.827 1.701 10.663 1.00 89.88 213 LEU A CA 1
ATOM 1699 C C . LEU A 1 213 ? 4.360 1.830 12.098 1.00 89.88 213 LEU A C 1
ATOM 1701 O O . LEU A 1 213 ? 3.847 1.167 12.986 1.00 89.88 213 LEU A O 1
ATOM 1705 N N . ASP A 1 214 ? 5.306 2.740 12.351 1.00 89.88 214 ASP A N 1
ATOM 1706 C CA . ASP A 1 214 ? 5.843 3.052 13.689 1.00 89.88 214 ASP A CA 1
ATOM 1707 C C . ASP A 1 214 ? 4.753 3.456 14.691 1.00 89.88 214 ASP A C 1
ATOM 1709 O O . ASP A 1 214 ? 4.917 3.268 15.894 1.00 89.88 214 ASP A O 1
ATOM 1713 N N . THR A 1 215 ? 3.649 4.033 14.208 1.00 85.69 215 THR A N 1
ATOM 1714 C CA . THR A 1 215 ? 2.518 4.427 15.060 1.00 85.69 215 THR A CA 1
ATOM 1715 C C . THR A 1 215 ? 1.660 3.224 15.468 1.00 85.69 215 THR A C 1
ATOM 1717 O O . THR A 1 215 ? 0.981 3.293 16.486 1.00 85.69 215 THR A O 1
ATOM 1720 N N . VAL A 1 216 ? 1.692 2.133 14.696 1.00 82.50 216 VAL A N 1
ATOM 1721 C CA . VAL A 1 216 ? 0.899 0.916 14.944 1.00 82.50 216 VAL A CA 1
ATOM 1722 C C . VAL A 1 216 ? 1.720 -0.150 15.656 1.00 82.50 216 VAL A C 1
ATOM 1724 O O . VAL A 1 216 ? 1.239 -0.758 16.602 1.00 82.50 216 VAL A O 1
ATOM 1727 N N . THR A 1 217 ? 2.962 -0.376 15.224 1.00 78.94 217 THR A N 1
ATOM 1728 C CA . THR A 1 217 ? 3.727 -1.561 15.627 1.00 78.94 217 THR A CA 1
ATOM 1729 C C . THR A 1 217 ? 4.494 -1.394 16.935 1.00 78.94 217 THR A C 1
ATOM 1731 O O . THR A 1 217 ? 5.118 -2.351 17.370 1.00 78.94 217 THR A O 1
ATOM 1734 N N . GLU A 1 218 ? 4.506 -0.207 17.554 1.00 70.75 218 GLU A N 1
ATOM 1735 C CA . GLU A 1 218 ? 5.121 0.051 18.874 1.00 70.75 218 GLU A CA 1
ATOM 1736 C C . GLU A 1 218 ? 6.573 -0.456 19.037 1.00 70.75 218 GLU A C 1
ATOM 1738 O O . GLU A 1 218 ? 7.019 -0.801 20.129 1.00 70.75 218 GLU A O 1
ATOM 1743 N N . GLY A 1 219 ? 7.343 -0.497 17.946 1.00 64.88 219 GLY A N 1
ATOM 1744 C CA . GLY A 1 219 ? 8.712 -1.023 17.960 1.00 64.88 219 GLY A CA 1
ATOM 1745 C C . GLY A 1 219 ? 8.825 -2.547 17.853 1.00 64.88 219 GLY A C 1
ATOM 1746 O O . GLY A 1 219 ? 9.900 -3.079 18.112 1.00 64.88 219 GLY A O 1
ATOM 1747 N N . ALA A 1 220 ? 7.759 -3.246 17.450 1.00 73.81 220 ALA A N 1
ATOM 1748 C CA . ALA A 1 220 ? 7.836 -4.641 17.039 1.00 73.81 220 ALA A CA 1
ATOM 1749 C C . ALA A 1 220 ? 8.854 -4.823 15.906 1.00 73.81 220 ALA A C 1
ATOM 1751 O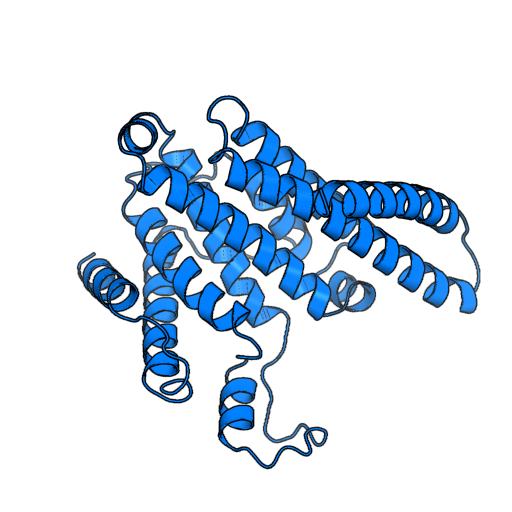 O . ALA A 1 220 ? 8.971 -3.984 15.001 1.00 73.81 220 ALA A O 1
ATOM 1752 N N . ASP A 1 221 ? 9.569 -5.946 15.960 1.00 78.62 221 ASP A N 1
ATOM 1753 C CA . ASP A 1 221 ? 10.557 -6.297 14.953 1.00 78.62 221 ASP A CA 1
ATOM 1754 C C . ASP A 1 221 ? 9.889 -6.449 13.588 1.00 78.62 221 ASP A C 1
ATOM 1756 O O . ASP A 1 221 ? 8.917 -7.185 13.406 1.00 78.62 221 ASP A O 1
ATOM 1760 N N . ARG A 1 222 ? 10.441 -5.747 12.600 1.00 85.50 222 ARG A N 1
ATOM 1761 C CA . ARG A 1 222 ? 9.993 -5.864 11.216 1.00 85.50 222 ARG A CA 1
ATOM 1762 C C . ARG A 1 222 ? 10.672 -7.058 10.556 1.00 85.50 222 ARG A C 1
ATOM 1764 O O . ARG A 1 222 ? 11.853 -7.301 10.820 1.00 85.50 222 ARG A O 1
ATOM 1771 N N . PRO A 1 223 ? 9.986 -7.755 9.634 1.00 87.12 223 PRO A N 1
ATOM 1772 C CA . PRO A 1 223 ? 10.632 -8.752 8.792 1.00 87.12 223 PRO A CA 1
ATOM 1773 C C . PRO A 1 223 ? 11.861 -8.149 8.119 1.00 87.12 223 PRO A C 1
ATOM 1775 O O . PRO A 1 223 ? 11.773 -7.055 7.568 1.00 87.12 223 PRO A O 1
ATOM 1778 N N . SER A 1 224 ? 13.002 -8.838 8.126 1.00 86.12 224 SER A N 1
ATOM 1779 C CA . SER A 1 224 ? 14.188 -8.315 7.445 1.00 86.12 224 SER A CA 1
ATOM 1780 C C . SER A 1 224 ? 13.898 -8.098 5.960 1.00 86.12 224 SER A C 1
ATOM 1782 O O . SER A 1 224 ? 13.124 -8.843 5.351 1.00 86.12 224 SER A O 1
ATOM 1784 N N . ILE A 1 225 ? 14.541 -7.110 5.342 1.00 82.94 225 ILE A N 1
ATOM 1785 C CA . ILE A 1 225 ? 14.327 -6.837 3.917 1.00 82.94 225 ILE A CA 1
ATOM 1786 C C . ILE A 1 225 ? 14.717 -8.035 3.030 1.00 82.94 225 ILE A C 1
ATOM 1788 O O . ILE A 1 225 ? 14.153 -8.234 1.959 1.00 82.94 225 ILE A O 1
ATOM 1792 N N . GLN A 1 226 ? 15.627 -8.890 3.503 1.00 82.38 226 GLN A N 1
ATOM 1793 C CA . GLN A 1 226 ? 16.006 -10.146 2.854 1.00 82.38 226 GLN A CA 1
ATOM 1794 C C . GLN A 1 226 ? 14.871 -11.184 2.886 1.00 82.38 226 GLN A C 1
ATOM 1796 O O . GLN A 1 226 ? 14.753 -12.001 1.977 1.00 82.38 226 GLN A O 1
ATOM 1801 N N . SER A 1 227 ? 14.001 -11.145 3.900 1.00 88.81 227 SER A N 1
ATOM 1802 C CA . SER A 1 227 ? 12.848 -12.050 4.005 1.00 88.81 227 SER A CA 1
ATOM 1803 C C . SER A 1 227 ? 11.687 -11.676 3.071 1.00 88.81 227 SER A C 1
ATOM 1805 O O . SER A 1 227 ? 10.794 -12.498 2.849 1.00 88.81 227 SER A O 1
ATOM 1807 N N . VAL A 1 228 ? 11.714 -10.480 2.470 1.00 91.81 228 VAL A N 1
ATOM 1808 C CA . VAL A 1 228 ? 10.638 -9.946 1.614 1.00 91.81 228 VAL A CA 1
ATOM 1809 C C . VAL A 1 228 ? 10.367 -10.829 0.402 1.00 91.81 228 VAL A C 1
ATOM 1811 O O . VAL A 1 228 ? 9.208 -11.050 0.067 1.00 91.81 228 VAL A O 1
ATOM 1814 N N . GLY A 1 229 ? 11.395 -11.431 -0.204 1.00 93.62 229 GLY A N 1
ATOM 1815 C CA . GLY A 1 229 ? 11.192 -12.385 -1.301 1.00 93.62 229 GLY A CA 1
ATOM 1816 C C . GLY A 1 229 ? 10.310 -13.572 -0.891 1.00 93.62 229 GLY A C 1
ATOM 1817 O O . GLY A 1 229 ? 9.415 -13.975 -1.633 1.00 93.62 229 GLY A O 1
ATOM 1818 N N . SER A 1 230 ? 10.482 -14.079 0.336 1.00 95.38 230 SER A N 1
ATOM 1819 C CA . SER A 1 230 ? 9.653 -15.168 0.872 1.00 95.38 230 SER A CA 1
ATOM 1820 C C . SER A 1 230 ? 8.207 -14.744 1.136 1.00 95.38 230 SER A C 1
ATOM 1822 O O . SER A 1 230 ? 7.285 -15.530 0.906 1.00 95.38 230 SER A O 1
ATOM 1824 N N . ILE A 1 231 ? 7.998 -13.496 1.565 1.00 95.62 231 ILE A N 1
ATOM 1825 C CA . ILE A 1 231 ? 6.666 -12.902 1.727 1.00 95.62 231 ILE A CA 1
ATOM 1826 C C . ILE A 1 231 ? 5.991 -12.795 0.357 1.00 95.62 231 ILE A C 1
ATOM 1828 O O . ILE A 1 231 ? 4.872 -13.281 0.192 1.00 95.62 231 ILE A O 1
ATOM 1832 N N . GLY A 1 232 ? 6.705 -12.275 -0.644 1.00 97.56 232 GLY A N 1
ATOM 1833 C CA . GLY A 1 232 ? 6.229 -12.184 -2.022 1.00 97.56 232 GLY A CA 1
ATOM 1834 C C . GLY A 1 232 ? 5.805 -13.530 -2.599 1.00 97.56 232 GLY A C 1
ATOM 1835 O O . GLY A 1 232 ? 4.714 -13.648 -3.154 1.00 97.56 232 GLY A O 1
ATOM 1836 N N . MET A 1 233 ? 6.609 -14.579 -2.397 1.00 98.06 233 MET A N 1
ATOM 1837 C CA . MET A 1 233 ? 6.253 -15.932 -2.837 1.00 98.06 233 MET A CA 1
ATOM 1838 C C . MET A 1 233 ? 4.959 -16.437 -2.191 1.00 98.06 233 MET A C 1
ATOM 1840 O O . MET A 1 233 ? 4.129 -17.034 -2.882 1.00 98.06 233 MET A O 1
ATOM 1844 N N . LYS A 1 234 ? 4.765 -16.196 -0.886 1.00 97.50 234 LYS A N 1
ATOM 1845 C CA . LYS A 1 234 ? 3.525 -16.563 -0.181 1.00 97.50 234 LYS A CA 1
ATOM 1846 C C . LYS A 1 234 ? 2.328 -15.796 -0.736 1.00 97.50 234 LYS A C 1
ATOM 1848 O O . LYS A 1 234 ? 1.294 -16.404 -0.993 1.00 97.50 234 LYS A O 1
ATOM 1853 N N . PHE A 1 235 ? 2.484 -14.494 -0.960 1.00 98.00 235 PHE A N 1
ATOM 1854 C CA . PHE A 1 235 ? 1.431 -13.625 -1.481 1.00 98.00 235 PHE A CA 1
ATOM 1855 C C . PHE A 1 235 ? 0.988 -14.049 -2.881 1.00 98.00 235 PHE A C 1
ATOM 1857 O O . PHE A 1 235 ? -0.197 -14.294 -3.098 1.00 98.00 235 PHE A O 1
ATOM 1864 N N . LEU A 1 236 ? 1.938 -14.221 -3.805 1.00 98.56 236 LEU A N 1
ATOM 1865 C CA . LEU A 1 236 ? 1.643 -14.631 -5.179 1.00 98.56 236 LEU A CA 1
ATOM 1866 C C . LEU A 1 236 ? 1.039 -16.034 -5.236 1.00 98.56 236 LEU A C 1
ATOM 1868 O O . LEU A 1 236 ? 0.036 -16.233 -5.914 1.00 98.56 236 LEU A O 1
ATOM 1872 N N . SER A 1 237 ? 1.600 -16.995 -4.492 1.00 98.19 237 SER A N 1
ATOM 1873 C CA . SER A 1 237 ? 1.058 -18.363 -4.452 1.00 98.19 237 SER A CA 1
ATOM 1874 C 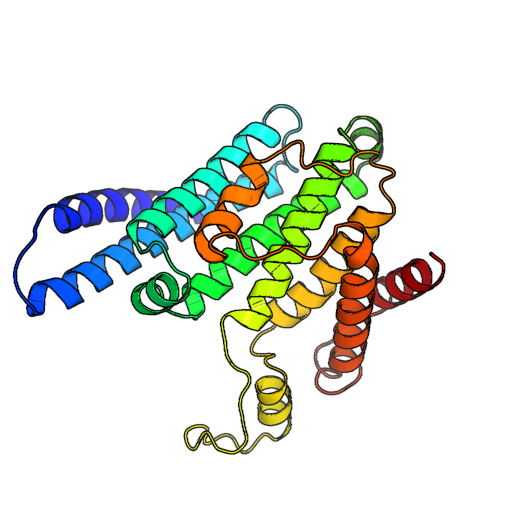C . SER A 1 237 ? -0.392 -18.362 -3.972 1.00 98.19 237 SER A C 1
ATOM 1876 O O . SER A 1 237 ? -1.250 -18.982 -4.596 1.00 98.19 237 SER A O 1
ATOM 1878 N N . ARG A 1 238 ? -0.672 -17.602 -2.908 1.00 97.12 238 ARG A N 1
ATOM 1879 C CA . ARG A 1 238 ? -2.009 -17.474 -2.333 1.00 97.12 238 ARG A CA 1
ATOM 1880 C C . ARG A 1 238 ? -2.990 -16.775 -3.273 1.00 97.12 238 ARG A C 1
ATOM 1882 O O . ARG A 1 238 ? -4.125 -17.222 -3.401 1.00 97.12 238 ARG A O 1
ATOM 1889 N N . TYR A 1 239 ? -2.561 -15.708 -3.949 1.00 97.81 239 TYR A N 1
ATOM 1890 C CA . TYR A 1 239 ? -3.369 -15.036 -4.968 1.00 97.81 239 TYR A CA 1
ATOM 1891 C C . TYR A 1 239 ? -3.771 -16.010 -6.081 1.00 97.81 239 TYR A C 1
ATOM 1893 O O . TYR A 1 239 ? -4.949 -16.108 -6.412 1.00 97.81 239 TYR A O 1
ATOM 1901 N N . ILE A 1 240 ? -2.805 -16.760 -6.625 1.00 97.56 240 ILE A N 1
ATOM 1902 C CA . ILE A 1 240 ? -3.034 -17.706 -7.727 1.00 97.56 240 ILE A CA 1
ATOM 1903 C C . ILE A 1 240 ? -3.988 -18.824 -7.293 1.00 97.56 240 ILE A C 1
ATOM 1905 O O . ILE A 1 240 ? -4.899 -19.175 -8.044 1.00 97.56 240 ILE A O 1
ATOM 1909 N N . GLU A 1 241 ? -3.806 -19.367 -6.086 1.00 96.00 241 GLU A N 1
ATOM 1910 C CA . GLU A 1 241 ? -4.683 -20.397 -5.520 1.00 96.00 241 GLU A CA 1
ATOM 1911 C C . GLU A 1 241 ? -6.132 -19.907 -5.410 1.00 96.00 241 GLU A C 1
ATOM 1913 O O . GLU A 1 241 ? -7.049 -20.579 -5.883 1.00 96.00 241 GLU A O 1
ATOM 1918 N N . LEU A 1 242 ? -6.342 -18.708 -4.860 1.00 94.56 242 LEU A N 1
ATOM 1919 C CA . LEU A 1 242 ? -7.673 -18.113 -4.730 1.00 94.56 242 LEU A CA 1
ATOM 1920 C C . LEU A 1 242 ? -8.296 -17.810 -6.097 1.00 94.56 242 LEU A C 1
ATOM 1922 O O . LEU A 1 242 ? -9.445 -18.182 -6.341 1.00 94.56 242 LEU A O 1
ATOM 1926 N N . ALA A 1 243 ? -7.533 -17.185 -6.996 1.00 94.69 243 ALA A N 1
ATOM 1927 C CA . ALA A 1 243 ? -7.978 -16.793 -8.330 1.00 94.69 243 ALA A CA 1
ATOM 1928 C C . ALA A 1 243 ? -8.376 -17.996 -9.196 1.00 94.69 243 ALA A C 1
ATOM 1930 O O . ALA A 1 243 ? -9.390 -17.940 -9.886 1.00 94.69 243 ALA A O 1
ATOM 1931 N N . LYS A 1 244 ? -7.614 -19.097 -9.149 1.00 93.38 244 LYS A N 1
ATOM 1932 C CA . LYS A 1 244 ? -7.914 -20.325 -9.911 1.00 93.38 244 LYS A CA 1
ATOM 1933 C C . LYS A 1 244 ? -8.877 -21.269 -9.188 1.00 93.38 244 LYS A C 1
ATOM 1935 O O . LYS A 1 244 ? -9.477 -22.125 -9.835 1.00 93.38 244 LYS A O 1
ATOM 1940 N N . GLY A 1 245 ? -9.020 -21.127 -7.873 1.00 90.31 245 GLY A N 1
ATOM 1941 C CA . GLY A 1 245 ? -9.893 -21.929 -7.022 1.00 90.31 245 GLY A CA 1
ATOM 1942 C C . GLY A 1 245 ? -11.213 -21.224 -6.716 1.00 90.31 245 GLY A C 1
ATOM 1943 O O . GLY A 1 245 ? -12.074 -21.076 -7.593 1.00 90.31 245 GLY A O 1
ATOM 1944 N N . SER A 1 246 ? -11.374 -20.804 -5.456 1.00 86.38 246 SER A N 1
ATOM 1945 C CA . SER A 1 246 ? -12.622 -20.262 -4.895 1.00 86.38 246 SER A CA 1
ATOM 1946 C C . SER A 1 246 ? -13.167 -19.031 -5.636 1.00 86.38 246 SER A C 1
ATOM 1948 O O . SER A 1 246 ? -14.370 -18.777 -5.571 1.00 86.38 246 SER A O 1
ATOM 1950 N N . LEU A 1 247 ? -12.321 -18.298 -6.373 1.00 88.75 247 LEU A N 1
ATOM 1951 C CA . LEU A 1 247 ? -12.679 -17.098 -7.143 1.00 88.75 247 LEU A CA 1
ATOM 1952 C C . LEU A 1 247 ? -12.558 -17.274 -8.668 1.00 88.75 247 LEU A C 1
ATOM 1954 O O . LEU A 1 247 ? -12.586 -16.286 -9.401 1.00 88.75 247 LEU A O 1
ATOM 1958 N N . SER A 1 248 ? -12.497 -18.510 -9.170 1.00 85.94 248 SER A N 1
ATOM 1959 C CA . SER A 1 248 ? -12.368 -18.816 -10.612 1.00 85.94 248 SER A CA 1
ATOM 1960 C C . SER A 1 248 ? -13.427 -18.167 -11.511 1.00 85.94 248 SER A C 1
ATOM 1962 O O . SER A 1 248 ? -13.183 -17.935 -12.693 1.00 85.94 248 SER A O 1
ATOM 1964 N N . MET A 1 249 ? -14.592 -17.814 -10.964 1.00 82.25 249 MET A N 1
ATOM 1965 C CA . MET A 1 249 ? -15.661 -17.132 -11.702 1.00 82.25 249 MET A CA 1
ATOM 1966 C C . MET A 1 249 ? -15.450 -15.613 -11.863 1.00 82.25 249 MET A C 1
ATOM 1968 O O . MET A 1 249 ? -16.205 -14.981 -12.599 1.00 82.25 249 MET A O 1
ATOM 1972 N N . GLN A 1 250 ? -14.462 -15.011 -11.190 1.00 78.06 250 GLN A N 1
ATOM 1973 C CA . GLN A 1 250 ? -14.273 -13.552 -11.113 1.00 78.06 250 GLN A CA 1
ATOM 1974 C C . GLN A 1 250 ? -13.208 -12.988 -12.075 1.00 78.06 250 GLN A C 1
ATOM 1976 O O . GLN A 1 250 ? -12.872 -11.814 -11.996 1.00 78.06 250 GLN A O 1
ATOM 1981 N N . SER A 1 251 ? -12.717 -13.783 -13.033 1.00 86.44 251 SER A N 1
ATOM 1982 C CA . SER A 1 251 ? -11.787 -13.334 -14.094 1.00 86.44 251 SER A CA 1
ATOM 1983 C C . SER A 1 251 ? -10.490 -12.665 -13.594 1.00 86.44 251 SER A C 1
ATOM 1985 O O . SER A 1 251 ? -9.937 -11.797 -14.268 1.00 86.44 251 SER A O 1
ATOM 1987 N N . TRP A 1 252 ? -9.981 -13.078 -12.429 1.00 93.25 252 TRP A N 1
ATOM 1988 C CA . TRP A 1 252 ? -8.690 -12.625 -11.900 1.00 93.25 252 TRP A CA 1
ATOM 1989 C C . TRP A 1 252 ? -7.524 -13.116 -12.773 1.00 93.25 252 TRP A C 1
ATOM 1991 O O . TRP A 1 252 ? -7.360 -14.318 -12.990 1.00 93.25 252 TRP A O 1
ATOM 2001 N N . GLN A 1 253 ? -6.691 -12.189 -13.255 1.00 93.75 253 GLN A N 1
ATOM 2002 C CA . GLN A 1 253 ? -5.536 -12.499 -14.108 1.00 93.75 253 GLN A CA 1
ATOM 2003 C C . GLN A 1 253 ? -4.394 -13.108 -13.298 1.00 93.75 253 GLN A C 1
ATOM 2005 O O . GLN A 1 253 ? -4.076 -12.619 -12.214 1.00 93.75 253 GLN A O 1
ATOM 2010 N N . CYS A 1 254 ? -3.763 -14.156 -13.826 1.00 95.88 254 CYS A N 1
ATOM 2011 C CA . CYS A 1 254 ? -2.718 -14.915 -13.127 1.00 95.88 254 CYS A CA 1
ATOM 2012 C C . CYS A 1 254 ? -1.373 -14.916 -13.858 1.00 95.88 254 CYS A C 1
ATOM 2014 O O . CYS A 1 254 ? -0.369 -15.260 -13.247 1.00 95.88 254 CYS A O 1
ATOM 2016 N N . GLU A 1 255 ? -1.326 -14.490 -15.119 1.00 97.25 255 GLU A N 1
ATOM 2017 C CA . GLU A 1 255 ? -0.148 -14.565 -15.985 1.00 97.25 255 GLU A CA 1
ATOM 2018 C C . GLU A 1 255 ? 1.051 -13.848 -15.357 1.00 97.25 255 GLU A C 1
ATOM 2020 O O . GLU A 1 255 ? 2.127 -14.426 -15.201 1.00 97.25 255 GLU A O 1
ATOM 2025 N N . ARG A 1 256 ? 0.840 -12.599 -14.925 1.00 96.62 256 ARG A N 1
ATOM 2026 C CA . ARG A 1 256 ? 1.872 -11.786 -14.280 1.00 96.62 256 ARG A CA 1
ATOM 2027 C C . ARG A 1 256 ? 2.258 -12.320 -12.888 1.00 96.62 256 ARG A C 1
ATOM 2029 O O . ARG A 1 256 ? 3.450 -12.498 -12.648 1.00 96.62 256 ARG A O 1
ATOM 2036 N N . PRO A 1 257 ? 1.315 -12.630 -11.976 1.00 97.81 257 PRO A N 1
ATOM 2037 C CA . PRO A 1 257 ? 1.641 -13.293 -10.712 1.00 97.81 257 PRO A CA 1
ATOM 2038 C C . PRO A 1 257 ? 2.437 -14.597 -10.858 1.00 97.81 257 PRO A C 1
ATOM 2040 O O . PRO A 1 257 ? 3.350 -14.845 -10.071 1.00 97.81 257 PRO A O 1
ATOM 2043 N N . GLU A 1 258 ? 2.123 -15.421 -11.860 1.00 98.31 258 GLU A N 1
ATOM 2044 C CA . GLU A 1 258 ? 2.828 -16.679 -12.132 1.00 98.31 258 GLU A CA 1
ATOM 2045 C C . GLU A 1 258 ? 4.254 -16.448 -12.633 1.00 98.31 258 GLU A C 1
ATOM 2047 O O . GLU A 1 258 ? 5.180 -17.111 -12.156 1.00 98.31 258 GLU A O 1
ATOM 2052 N N . GLU A 1 259 ? 4.442 -15.483 -13.538 1.00 97.94 259 GLU A N 1
ATOM 2053 C CA . GLU A 1 259 ? 5.761 -15.046 -14.006 1.00 97.94 259 GLU A CA 1
ATOM 2054 C C . GLU A 1 259 ? 6.632 -14.588 -12.828 1.00 97.94 259 GLU A C 1
ATOM 2056 O O . GLU A 1 259 ? 7.730 -15.105 -12.615 1.00 97.94 259 GLU A O 1
ATOM 2061 N N . LEU A 1 260 ? 6.114 -13.670 -12.009 1.00 97.38 260 LEU A N 1
ATOM 2062 C CA . LEU A 1 260 ? 6.840 -13.122 -10.864 1.00 97.38 260 LEU A CA 1
ATOM 2063 C C . LEU A 1 260 ? 7.176 -14.195 -9.826 1.00 97.38 260 LEU A C 1
ATOM 2065 O O . LEU A 1 260 ? 8.286 -14.218 -9.297 1.00 97.38 260 LEU A O 1
ATOM 2069 N N . LEU A 1 261 ? 6.249 -15.118 -9.553 1.00 97.88 261 LEU A N 1
ATOM 2070 C CA . LEU A 1 261 ? 6.487 -16.228 -8.633 1.00 97.88 261 LEU A CA 1
ATOM 2071 C C . LEU A 1 261 ? 7.590 -17.158 -9.151 1.00 97.88 261 LEU A C 1
ATOM 2073 O O . LEU A 1 261 ? 8.395 -17.654 -8.361 1.00 97.88 261 LEU A O 1
ATOM 2077 N N . ALA A 1 262 ? 7.645 -17.395 -10.463 1.00 97.44 262 ALA A N 1
ATOM 2078 C CA . ALA A 1 262 ? 8.714 -18.172 -11.075 1.00 97.44 262 ALA A CA 1
ATOM 2079 C C . ALA A 1 262 ? 10.072 -17.465 -10.961 1.00 97.44 262 ALA A C 1
ATOM 2081 O O . ALA A 1 262 ? 11.059 -18.132 -10.657 1.00 97.44 262 ALA A O 1
ATOM 2082 N N . GLU A 1 263 ? 10.132 -16.143 -11.147 1.00 95.69 263 GLU A N 1
ATOM 2083 C CA . GLU A 1 263 ? 11.372 -15.372 -10.972 1.00 95.69 263 GLU A CA 1
ATOM 2084 C C . GLU A 1 263 ? 11.840 -15.330 -9.513 1.00 95.69 263 GLU A C 1
ATOM 2086 O O . GLU A 1 263 ? 13.020 -15.548 -9.242 1.00 95.69 263 GLU A O 1
ATOM 2091 N N . LEU A 1 264 ? 10.927 -15.131 -8.555 1.00 93.19 264 LEU A N 1
ATOM 2092 C CA . LEU A 1 264 ? 11.254 -15.150 -7.124 1.00 93.19 264 LEU A CA 1
ATOM 2093 C C . LEU A 1 264 ? 11.852 -16.489 -6.671 1.00 93.19 264 LEU A C 1
ATOM 2095 O O . LEU A 1 264 ? 12.707 -16.506 -5.796 1.00 93.19 264 LEU A O 1
ATOM 2099 N N . ARG A 1 265 ? 11.428 -17.607 -7.273 1.00 93.75 265 ARG A N 1
ATOM 2100 C CA . ARG A 1 265 ? 11.947 -18.952 -6.964 1.00 93.75 265 ARG A CA 1
ATOM 2101 C C . ARG A 1 265 ? 13.356 -19.217 -7.504 1.00 93.75 265 ARG A C 1
ATOM 2103 O O . ARG A 1 265 ? 13.944 -20.231 -7.136 1.00 93.75 265 ARG A O 1
ATOM 2110 N N . LYS A 1 266 ? 13.861 -18.378 -8.414 1.00 89.81 266 LYS A N 1
ATOM 2111 C CA . LYS A 1 266 ? 15.212 -18.508 -8.988 1.00 89.81 266 LYS A CA 1
ATOM 2112 C C . LYS A 1 266 ? 16.281 -17.776 -8.173 1.00 89.81 266 LYS A C 1
ATOM 2114 O O . LYS A 1 266 ? 17.460 -18.023 -8.416 1.00 89.81 266 LYS A O 1
ATOM 2119 N N . GLN A 1 267 ? 15.873 -16.855 -7.300 1.00 75.19 267 GLN A N 1
ATOM 2120 C CA . GLN A 1 267 ? 16.760 -16.082 -6.426 1.00 75.19 267 GLN A CA 1
ATOM 2121 C C . GLN A 1 267 ? 17.118 -16.876 -5.172 1.00 75.19 267 GLN A C 1
ATOM 2123 O O . GLN A 1 267 ? 18.272 -16.725 -4.718 1.00 75.19 267 GLN A O 1
#

Secondary structure (DSSP, 8-state):
-HHHHHHHHHHHHHHHHHHHHT----HHHHHHHHHHHHHHHHHHHHHHHHHHHHHHHTT--TTTHHHHHHHHHHHHHHHHHHH-SSHHHHHHHH-HHHHHHHHHHHHHHHHHHHHHHHH-HHHHHHS-HHHHHHHHHHHHHHHHHTTTSSPPPPTT-TT-----HHHHHHHHTT--SHHHHHHHHHHHHHHHHHHHS----SS-S-GGGGHHHHHHHTTPPPPPGGGHHHHHHHHHHHHHHHHHTTTGGG----HHHHHHHHHHTT-

pLDDT: mean 85.54, std 13.13, range [48.0, 98.62]

Radius of gyration: 19.65 Å; Cα contacts (8 Å, |Δi|>4): 291; chains: 1; bounding box: 50×45×50 Å

Mean predicted aligned error: 7.28 Å

Sequence (267 aa):
SPHKECLQKAVMSIDICTGLLEMKESVNKAKAYQQALQKYVQSILDSTYYQECVLVDYDFPQVTVKEDINALLNQFATFMKLCGSTESQLISILGEDIMECIHWRVGALMYMLANTIMNMETRRETVDKNWLRECCYVGVLHLMMVFEVRTPLTASTDEYTTNDQRIVELLSQGIRSDTHMLALAYGGELSYWCITNNGSNEIPQYPQLYKVLDTVTEGADRPSIQSVGSIGMKFLSRYIELAKGSLSMQSWQCERPEELLAELRKQ

Foldseek 3Di:
DVLVVLLVVLVVLLVVLVVLCPDDDDPVSVVVNLVSLLSNLVSLVSNLVSLLVVCLVVLNPPVCNLVSLLVSLCSLLVSQVVQHQEQVSSCVRNNLVSLLVSLLVLLVSLLSNLVSQVVDPVSVVPDDLLVNLVSLLLSLVSLVVNQVSDDADDPPPPPDPDPPVLCNVCSNSVNDDVSNLVSLVSLLVSLLSNVPSPNPDQDDPCVSSCSNVCSYCVPPDDDRNVCSLVSSLVSLVVSLCCCVPSVVVVPDDNPVSVVSNVVSVVD

Solvent-accessible surface area (backbone atoms only — not comparable to full-atom values): 14459 Å² total; per-residue (Å²): 108,77,57,59,57,45,32,54,53,14,54,58,41,37,58,56,29,54,66,54,72,74,63,84,89,53,78,75,47,52,60,52,46,40,53,34,50,41,50,27,50,52,20,50,50,49,37,49,48,42,54,50,48,51,35,58,78,55,66,47,48,85,91,48,39,69,61,53,51,46,52,52,39,48,52,55,29,51,56,46,57,73,62,24,75,39,45,70,45,33,38,73,55,56,33,52,71,51,52,28,46,52,26,40,50,54,14,49,52,29,39,53,52,50,50,52,34,73,73,30,70,75,45,55,72,70,48,60,47,54,60,53,24,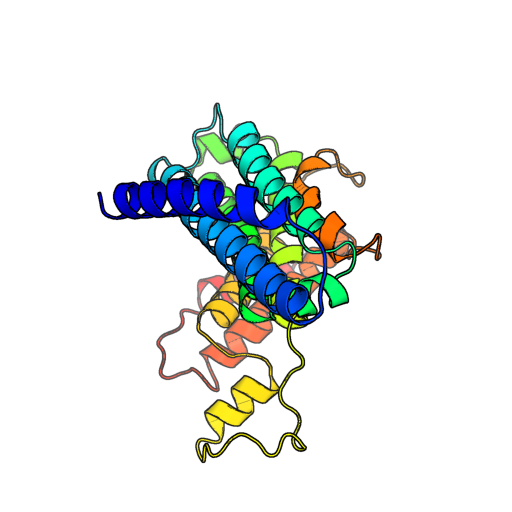50,39,21,46,50,14,28,56,24,30,52,43,45,62,63,63,50,84,48,54,55,101,83,64,93,80,71,90,71,85,54,63,64,59,52,54,32,31,45,71,50,44,84,51,70,67,50,53,48,32,22,49,47,24,17,52,26,16,49,51,30,65,70,39,84,45,87,68,93,66,87,85,60,67,69,75,44,42,46,54,55,48,43,50,71,78,59,88,71,82,52,79,82,51,34,48,61,52,13,45,53,25,23,52,49,37,46,50,40,30,69,48,91,39,48,89,69,75,58,85,45,70,65,49,53,52,52,42,56,55,60,75,73,110

InterPro domains:
  IPR037657 RAB7A-interacting MON1-CCZ1 complex subunit 1 [PF17716] (26-261)
  IPR037657 RAB7A-interacting MON1-CCZ1 complex subunit 1 [PTHR28494] (23-262)